Protein AF-A0A2G9PK87-F1 (afdb_monomer)

pLDDT: mean 73.68, std 27.1, range [28.62, 98.69]

Radius of gyration: 32.77 Å; Cα contacts (8 Å, |Δi|>4): 348; chains: 1; bounding box: 75×84×62 Å

Nearest PDB structures (foldseek):
  4tzh-assembly2_B  TM=9.638E-01  e=2.487E-09  Leptospira interrogans
  4u06-assembly1_A  TM=9.882E-01  e=6.152E-09  Leptospira interrogans serovar Copenhageni str. Fiocruz L1-130
  4u09-assembly1_A  TM=9.822E-01  e=3.001E-08  Leptospira interrogans serovar Copenhageni str. Fiocruz L1-130
  4u08-assembly2_B  TM=7.861E-01  e=1.674E-09  Leptospira interrogans serovar Copenhageni str. Fiocruz L1-130
  7sd1-assembly2_B  TM=7.579E-01  e=3.983E-08  Homo sapiens

InterPro domains:
  IPR001611 Leucine-rich repeat [PS51450] (36-57)
  IPR001611 Leucine-rich repeat [PS51450] (59-80)
  IPR003591 Leucine-rich repeat, typical subtype [SM00369] (11-33)
  IPR003591 Leucine-rich repeat, typical subtype [SM00369] (34-55)
  IPR003591 Leucine-rich repeat, typical subtype [SM00369] (57-78)
  IPR003591 Leucine-rich repeat, typical subtype [SM00369] (80-101)
  IPR003591 Leucine-rich repeat, typical subtype [SM00369] (103-126)
  IPR032675 Leucine-rich repeat domain superfamily [G3DSA:3.80.10.10] (3-154)
  IPR050216 Leucine-rich repeat domain-containing protein [PTHR48051] (11-138)
  IPR055414 Disease resistance R13L4/SHOC-2-like, LRR domain [PF23598] (16-112)

Structure (mmCIF, N/CA/C/O backbone):
data_AF-A0A2G9PK87-F1
#
_entry.id   AF-A0A2G9PK87-F1
#
loop_
_atom_site.group_PDB
_atom_site.id
_atom_site.type_symbol
_atom_site.label_atom_id
_atom_site.label_alt_id
_atom_site.label_comp_id
_atom_site.label_asym_id
_atom_site.label_entity_id
_atom_site.label_seq_id
_atom_site.pdbx_PDB_ins_code
_atom_site.Cartn_x
_atom_site.Cartn_y
_atom_site.Cartn_z
_atom_site.occupancy
_atom_site.B_iso_or_equiv
_atom_site.auth_seq_id
_atom_site.auth_comp_id
_atom_site.auth_asym_id
_atom_site.auth_atom_id
_atom_site.pdbx_PDB_model_num
ATOM 1 N N . MET A 1 1 ? -10.650 18.168 -8.381 1.00 35.53 1 MET A N 1
ATOM 2 C CA . MET A 1 1 ? -11.668 18.822 -7.514 1.00 35.53 1 MET A CA 1
ATOM 3 C C . MET A 1 1 ? -11.502 18.273 -6.097 1.00 35.53 1 MET A C 1
ATOM 5 O O . MET A 1 1 ? -11.688 17.079 -5.905 1.00 35.53 1 MET A O 1
ATOM 9 N N . THR A 1 2 ? -11.074 19.080 -5.119 1.00 39.34 2 THR A N 1
ATOM 10 C CA . THR A 1 2 ? -10.836 18.603 -3.741 1.00 39.34 2 THR A CA 1
ATOM 11 C C . THR A 1 2 ? -12.166 18.499 -3.005 1.00 39.34 2 THR A C 1
ATOM 13 O O . THR A 1 2 ? -12.681 19.490 -2.494 1.00 39.34 2 THR A O 1
ATOM 16 N N . ILE A 1 3 ? -12.763 17.310 -2.991 1.00 46.50 3 ILE A N 1
ATOM 17 C CA . ILE A 1 3 ? -13.943 17.054 -2.168 1.00 46.50 3 ILE A CA 1
ATOM 18 C C . ILE A 1 3 ? -13.440 16.907 -0.731 1.00 46.50 3 ILE A C 1
ATOM 20 O O . ILE A 1 3 ? -12.761 15.934 -0.405 1.00 46.50 3 ILE A O 1
ATOM 24 N N . SER A 1 4 ? -13.757 17.867 0.140 1.00 51.16 4 SER A N 1
ATOM 25 C CA . SER A 1 4 ? -13.658 17.669 1.588 1.00 51.16 4 SER A CA 1
ATOM 26 C C . SER A 1 4 ? -14.741 16.664 1.993 1.00 51.16 4 SER A C 1
ATOM 28 O O . SER A 1 4 ? -15.836 17.046 2.400 1.00 51.16 4 SER A O 1
ATOM 30 N N . PHE A 1 5 ? -14.475 15.377 1.760 1.00 52.66 5 PHE A N 1
ATOM 31 C CA . PHE A 1 5 ? -15.459 14.309 1.933 1.00 52.66 5 PHE A CA 1
ATOM 32 C C . PHE A 1 5 ? -15.715 13.989 3.409 1.00 52.66 5 PHE A C 1
ATOM 34 O O . PHE A 1 5 ? -16.775 13.473 3.744 1.00 52.66 5 PHE A O 1
ATOM 41 N N . PHE A 1 6 ? -14.777 14.313 4.304 1.00 55.00 6 PHE A N 1
ATOM 42 C CA . PHE A 1 6 ? -14.942 14.040 5.728 1.00 55.00 6 PHE A CA 1
ATOM 43 C C . PHE A 1 6 ? -15.787 15.137 6.392 1.00 55.00 6 PHE A C 1
ATOM 45 O O . PHE A 1 6 ? -15.333 16.284 6.476 1.00 55.00 6 PHE A O 1
ATOM 52 N N . PRO A 1 7 ? -17.010 14.819 6.868 1.00 52.34 7 PRO A N 1
ATOM 53 C CA . PRO A 1 7 ? -17.799 15.727 7.687 1.00 52.34 7 PRO A CA 1
ATOM 54 C C . PRO A 1 7 ? -16.965 16.116 8.904 1.00 52.34 7 PRO A C 1
ATOM 56 O O . PRO A 1 7 ? -16.313 15.265 9.513 1.00 52.34 7 PRO A O 1
ATOM 59 N N . LYS A 1 8 ? -16.947 17.410 9.235 1.00 55.56 8 LYS A N 1
ATOM 60 C CA . LYS A 1 8 ? -16.049 17.939 10.267 1.00 55.56 8 LYS A CA 1
ATOM 61 C C . LYS A 1 8 ? -16.304 17.338 11.651 1.00 55.56 8 LYS A C 1
ATOM 63 O O . LYS A 1 8 ? -15.332 17.228 12.391 1.00 55.56 8 LYS A O 1
ATOM 68 N N . ASP A 1 9 ? -17.518 16.843 11.911 1.00 56.19 9 ASP A N 1
ATOM 69 C CA . ASP A 1 9 ? -17.943 16.241 13.174 1.00 56.19 9 ASP A CA 1
ATOM 70 C C . ASP A 1 9 ? -18.976 15.123 12.888 1.00 56.19 9 ASP A C 1
ATOM 72 O O . ASP A 1 9 ? -19.998 15.390 12.254 1.00 56.19 9 ASP A O 1
ATOM 76 N N . GLY A 1 10 ? -18.723 13.868 13.299 1.00 56.84 10 GLY A N 1
ATOM 77 C CA . GLY A 1 10 ? -19.764 12.816 13.319 1.00 56.84 10 GLY A CA 1
ATOM 78 C C . GLY A 1 10 ? -19.425 11.414 12.785 1.00 56.84 10 GLY A C 1
ATOM 79 O O . GLY A 1 10 ? -20.275 10.531 12.871 1.00 56.84 10 GLY A O 1
ATOM 80 N N . LEU A 1 11 ? -18.222 11.158 12.259 1.00 64.19 11 LEU A N 1
ATOM 81 C CA . LEU A 1 11 ? -17.838 9.838 11.712 1.00 64.19 11 LEU A CA 1
ATOM 82 C C . LEU A 1 11 ? -16.914 9.025 12.636 1.00 64.19 11 LEU A C 1
ATOM 84 O O . LEU A 1 11 ? -16.055 8.281 12.168 1.00 64.19 11 LEU A O 1
ATOM 88 N N . GLU A 1 12 ? -17.082 9.150 13.952 1.00 68.12 12 GLU A N 1
ATOM 89 C CA . GLU A 1 12 ? -16.193 8.495 14.923 1.00 68.12 12 GLU A CA 1
ATOM 90 C C . GLU A 1 12 ? -16.266 6.962 14.854 1.00 68.12 12 GLU A C 1
ATOM 92 O O . GLU A 1 12 ? -15.262 6.304 15.069 1.00 68.12 12 GLU A O 1
ATOM 97 N N . ASN A 1 13 ? -17.401 6.383 14.450 1.00 81.94 13 ASN A N 1
ATOM 98 C CA . ASN A 1 13 ? -17.611 4.927 14.448 1.00 81.94 13 ASN A CA 1
ATOM 99 C C . ASN A 1 13 ? -17.678 4.306 13.045 1.00 81.94 13 ASN A C 1
ATOM 101 O O . ASN A 1 13 ? -18.285 3.252 12.856 1.00 81.94 13 ASN A O 1
ATOM 105 N N . VAL A 1 14 ? -17.118 4.965 12.030 1.00 88.56 14 VAL A N 1
ATOM 106 C CA . VAL A 1 14 ? -17.152 4.418 10.669 1.00 88.56 14 VAL A CA 1
ATOM 107 C C . VAL A 1 14 ? -16.162 3.269 10.538 1.00 88.56 14 VAL A C 1
ATOM 109 O O . VAL A 1 14 ? -14.958 3.463 10.659 1.00 88.56 14 VAL A O 1
ATOM 112 N N . ILE A 1 15 ? -16.693 2.086 10.230 1.00 94.25 15 ILE A N 1
ATOM 113 C CA . ILE A 1 15 ? -15.926 0.846 10.047 1.00 94.25 15 ILE A CA 1
ATOM 114 C C . ILE A 1 15 ? -15.611 0.595 8.568 1.00 94.25 15 ILE A C 1
ATOM 116 O O . ILE A 1 15 ? -14.568 0.037 8.232 1.00 94.25 15 ILE A O 1
ATOM 120 N N . PHE A 1 16 ? -16.488 1.039 7.667 1.00 94.81 16 PHE A N 1
ATOM 121 C CA . PHE A 1 16 ? -16.356 0.829 6.229 1.00 94.81 16 PHE A CA 1
ATOM 122 C C . PHE A 1 16 ? -16.632 2.114 5.458 1.00 94.81 16 PHE A C 1
ATOM 124 O O . PHE A 1 16 ? -17.650 2.772 5.675 1.00 94.81 16 PHE A O 1
ATOM 131 N N . VAL A 1 17 ? -15.741 2.435 4.522 1.00 94.06 17 VAL A N 1
ATOM 132 C CA . VAL A 1 17 ? -15.890 3.547 3.582 1.00 94.06 17 VAL A CA 1
ATOM 133 C C . VAL A 1 17 ? -15.707 3.029 2.160 1.00 94.06 17 VAL A C 1
ATOM 135 O O . VAL A 1 17 ? -14.689 2.417 1.833 1.00 94.06 17 VAL A O 1
ATOM 138 N N . ASN A 1 18 ? -16.684 3.322 1.301 1.00 95.06 18 ASN A N 1
ATOM 139 C CA . ASN A 1 18 ? -16.629 3.045 -0.129 1.00 95.06 18 ASN A CA 1
ATOM 140 C C . ASN A 1 18 ? -16.730 4.353 -0.918 1.00 95.06 18 ASN A C 1
ATOM 142 O O . ASN A 1 18 ? -17.747 5.041 -0.867 1.00 95.06 18 ASN A O 1
ATOM 146 N N . LEU A 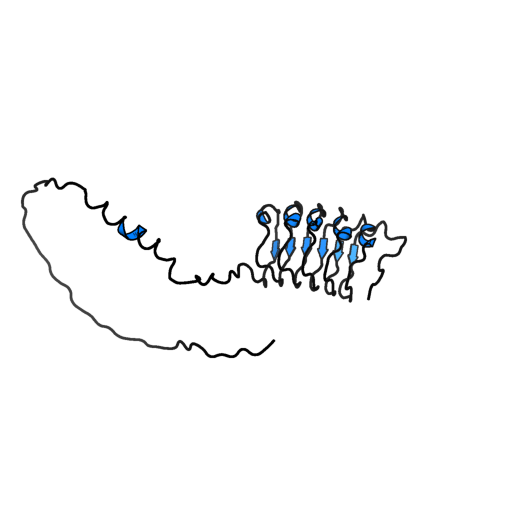1 19 ? -15.668 4.662 -1.652 1.00 94.75 19 LEU A N 1
ATOM 147 C CA . LEU A 1 19 ? -15.507 5.821 -2.526 1.00 94.75 19 LEU A CA 1
ATOM 148 C C . LEU A 1 19 ? -15.177 5.391 -3.960 1.00 94.75 19 LEU A C 1
ATOM 150 O O . LEU A 1 19 ? -14.607 6.170 -4.729 1.00 94.75 19 LEU A O 1
ATOM 154 N N . ASN A 1 20 ? -15.507 4.153 -4.332 1.00 96.31 20 ASN A N 1
ATOM 155 C CA . ASN A 1 20 ? -15.221 3.630 -5.662 1.00 96.31 20 ASN A CA 1
ATOM 156 C C . ASN A 1 20 ? -15.919 4.444 -6.760 1.00 96.31 20 ASN A C 1
ATOM 158 O O . ASN A 1 20 ? -17.013 4.962 -6.544 1.00 96.31 20 ASN A O 1
ATOM 162 N N . ASN A 1 21 ? -15.332 4.467 -7.959 1.00 96.88 21 ASN A N 1
ATOM 163 C CA . ASN A 1 21 ? -15.921 5.070 -9.163 1.00 96.88 21 ASN A CA 1
ATOM 164 C C . ASN A 1 21 ? -16.229 6.567 -9.010 1.00 96.88 21 ASN A C 1
ATOM 166 O O . ASN A 1 21 ? -17.289 7.044 -9.418 1.00 96.88 21 ASN A O 1
ATOM 170 N N . ASN A 1 22 ? -15.298 7.307 -8.416 1.00 94.38 22 ASN A N 1
ATOM 171 C CA . ASN A 1 22 ? -15.372 8.759 -8.308 1.00 94.38 22 ASN A CA 1
ATOM 172 C C . ASN A 1 22 ? -14.246 9.409 -9.130 1.00 94.38 22 ASN A C 1
ATOM 174 O O . ASN A 1 22 ? -13.553 8.769 -9.918 1.00 94.38 22 ASN A O 1
ATOM 178 N N . GLN A 1 23 ? -14.087 10.721 -8.977 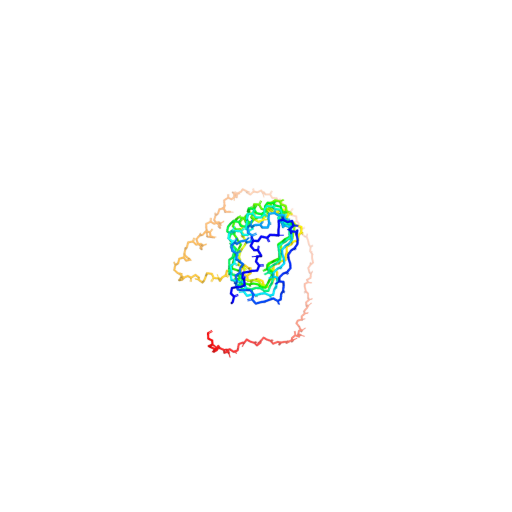1.00 95.25 23 GLN A N 1
ATOM 179 C CA . GLN A 1 23 ? -13.026 11.506 -9.613 1.00 95.25 23 GLN A CA 1
ATOM 180 C C . GLN A 1 23 ? -12.067 12.071 -8.557 1.00 95.25 23 GLN A C 1
ATOM 182 O O . GLN A 1 23 ? -11.618 13.213 -8.658 1.00 95.25 23 GLN A O 1
ATOM 187 N N . LEU A 1 24 ? -11.799 11.301 -7.497 1.00 93.25 24 LEU A N 1
ATOM 188 C CA . LEU A 1 24 ? -10.906 11.730 -6.426 1.00 93.25 24 LEU A CA 1
ATOM 189 C C . LEU A 1 24 ? -9.470 11.761 -6.941 1.00 93.25 24 LEU A C 1
ATOM 191 O O . LEU A 1 24 ? -8.933 10.746 -7.377 1.00 93.25 24 LEU A O 1
ATOM 195 N N . GLU A 1 25 ? -8.855 12.936 -6.874 1.00 94.88 25 GLU A N 1
ATOM 196 C CA . GLU A 1 25 ? -7.439 13.136 -7.204 1.00 94.88 25 GLU A CA 1
ATOM 197 C C . GLU A 1 25 ? -6.540 12.985 -5.971 1.00 94.88 25 GLU A C 1
ATOM 199 O O . GLU A 1 25 ? -5.380 12.606 -6.100 1.00 94.88 25 GLU A O 1
ATOM 204 N N . HIS A 1 26 ? -7.092 13.232 -4.778 1.00 92.50 26 HIS A N 1
ATOM 205 C CA . HIS A 1 26 ? -6.385 13.146 -3.504 1.00 92.50 26 HIS A CA 1
ATOM 206 C C . HIS A 1 26 ? -7.293 12.585 -2.409 1.00 92.50 26 HIS A C 1
ATOM 208 O O . HIS A 1 26 ? -8.505 12.820 -2.407 1.00 92.50 26 HIS A O 1
ATOM 214 N N . ILE A 1 27 ? -6.682 11.898 -1.444 1.00 90.88 27 ILE A N 1
ATOM 215 C CA . ILE A 1 27 ? -7.308 11.575 -0.160 1.00 90.88 27 ILE A CA 1
ATOM 216 C C . ILE A 1 27 ? -6.977 12.732 0.794 1.00 90.88 27 ILE A C 1
ATOM 218 O O . ILE A 1 27 ? -5.799 13.051 0.959 1.00 90.88 27 ILE A O 1
ATOM 222 N N . PRO A 1 28 ? -7.971 13.389 1.410 1.00 89.19 28 PRO A N 1
ATOM 223 C CA . PRO A 1 28 ? -7.705 14.509 2.303 1.00 89.19 28 PRO A CA 1
ATOM 224 C C . PRO A 1 28 ? -7.069 14.013 3.612 1.00 89.19 28 PRO A C 1
ATOM 226 O O . PRO A 1 28 ? -7.328 12.891 4.060 1.00 89.19 28 PRO A O 1
ATOM 229 N N . SER A 1 29 ? -6.228 14.846 4.227 1.00 87.56 29 SER A N 1
ATOM 230 C CA . SER A 1 29 ? -5.449 14.476 5.415 1.00 87.56 29 SER A CA 1
ATOM 231 C C . SER A 1 29 ? -6.342 14.092 6.595 1.00 87.56 29 SER A C 1
ATOM 233 O O . SER A 1 29 ? -5.974 13.222 7.376 1.00 87.56 29 SER A O 1
ATOM 235 N N . GLU A 1 30 ? -7.559 14.632 6.678 1.00 88.75 30 GLU A N 1
ATOM 236 C CA . GLU A 1 30 ? -8.544 14.326 7.717 1.00 88.75 30 GLU A CA 1
ATOM 237 C C . GLU A 1 30 ? -9.004 12.857 7.748 1.00 88.75 30 GLU A C 1
ATOM 239 O O . GLU A 1 30 ? -9.687 12.473 8.698 1.00 88.75 30 GLU A O 1
ATOM 244 N N . ILE A 1 31 ? -8.601 12.013 6.786 1.00 89.44 31 ILE A N 1
ATOM 245 C CA . ILE A 1 31 ? -8.799 10.552 6.831 1.00 89.44 31 ILE A CA 1
ATOM 246 C C . ILE A 1 31 ? -8.312 9.946 8.157 1.00 89.44 31 ILE A C 1
ATOM 248 O O . ILE A 1 31 ? -8.922 9.004 8.661 1.00 89.44 31 ILE A O 1
ATOM 252 N N . HIS A 1 32 ? -7.281 10.537 8.779 1.00 89.19 32 HIS A N 1
ATOM 253 C CA . HIS A 1 32 ? -6.771 10.105 10.081 1.00 89.19 32 HIS A CA 1
ATOM 254 C C . HIS A 1 32 ? -7.816 10.197 11.206 1.00 89.19 32 HIS A C 1
ATOM 256 O O . HIS A 1 32 ? -7.585 9.675 12.289 1.00 89.19 32 HIS A O 1
ATOM 262 N N . LYS A 1 33 ? -8.942 10.900 11.030 1.00 89.06 33 LYS A N 1
ATOM 263 C CA . LYS A 1 33 ? -9.998 10.978 12.052 1.00 89.06 33 LYS A CA 1
ATOM 264 C C . LYS A 1 33 ? -10.822 9.691 12.146 1.00 89.06 33 LYS A C 1
ATOM 266 O O . LYS A 1 33 ? -11.428 9.446 13.183 1.00 89.06 33 LYS A O 1
ATOM 271 N N . LEU A 1 34 ? -10.817 8.852 11.109 1.00 90.50 34 LEU A N 1
ATOM 272 C CA . LEU A 1 34 ? -11.586 7.605 11.063 1.00 90.50 34 LEU A CA 1
ATOM 273 C C . LEU A 1 34 ? -10.866 6.457 11.787 1.00 90.50 34 LEU A C 1
ATOM 275 O O . LEU A 1 34 ? -10.519 5.443 11.190 1.00 90.50 34 LEU A O 1
ATOM 279 N N . GLN A 1 35 ? -10.621 6.612 13.088 1.00 89.88 35 GLN A N 1
ATOM 280 C CA . GLN A 1 35 ? -9.809 5.679 13.884 1.00 89.88 35 GLN A CA 1
ATOM 281 C C . GLN A 1 35 ? -10.378 4.251 13.948 1.00 89.88 35 GLN A C 1
ATOM 283 O O . GLN A 1 35 ? -9.626 3.304 14.167 1.00 89.88 35 GLN A O 1
ATOM 288 N N . HIS A 1 36 ? -11.682 4.078 13.722 1.00 92.81 36 HIS A N 1
ATOM 289 C CA . HIS A 1 36 ? -12.369 2.782 13.722 1.00 92.81 36 HIS A CA 1
ATOM 290 C C . HIS A 1 36 ? -12.486 2.140 12.333 1.00 92.81 36 HIS A C 1
ATOM 292 O O . HIS A 1 36 ? -13.109 1.089 12.201 1.00 92.81 36 HIS A O 1
ATOM 298 N N . LEU A 1 37 ? -11.895 2.748 11.300 1.00 95.06 37 LEU A N 1
ATOM 299 C CA . LEU A 1 37 ? -11.999 2.252 9.935 1.00 95.06 37 LEU A CA 1
ATOM 300 C C . LEU A 1 37 ? -11.259 0.922 9.783 1.00 95.06 37 LEU A C 1
ATOM 302 O O . LEU A 1 37 ? -10.048 0.847 9.979 1.00 95.06 37 LEU A O 1
ATOM 306 N N . GLU A 1 38 ? -11.992 -0.109 9.378 1.00 97.62 38 GLU A N 1
ATOM 307 C CA . GLU A 1 38 ? -11.457 -1.438 9.086 1.00 97.62 38 GLU A CA 1
ATOM 308 C C . GLU A 1 38 ? -11.330 -1.683 7.584 1.00 97.62 38 GLU A C 1
ATOM 310 O O . GLU A 1 38 ? -10.450 -2.424 7.150 1.00 97.62 38 GLU A O 1
ATOM 315 N N . LYS A 1 39 ? -12.185 -1.057 6.774 1.00 98.06 39 LYS A N 1
ATOM 316 C CA . LYS A 1 39 ? -12.254 -1.314 5.336 1.00 98.06 39 LYS A CA 1
ATOM 317 C C . LYS A 1 39 ? -12.368 -0.013 4.553 1.00 98.06 39 LYS A C 1
ATOM 319 O O . LYS A 1 39 ? -13.302 0.764 4.763 1.00 98.06 39 LYS A O 1
ATOM 324 N N . LEU A 1 40 ? -11.445 0.206 3.622 1.00 97.56 40 LEU A N 1
ATOM 325 C CA . LEU A 1 40 ? -11.420 1.385 2.763 1.00 97.56 40 LEU A CA 1
ATOM 326 C C . LEU A 1 40 ? -11.308 0.975 1.298 1.00 97.56 40 LEU A C 1
ATOM 328 O O . LEU A 1 40 ? -10.312 0.390 0.880 1.00 97.56 40 LEU A O 1
ATOM 332 N N . SER A 1 41 ? -12.319 1.327 0.509 1.00 97.94 41 SER A N 1
ATOM 333 C CA . SER A 1 41 ? -12.346 1.065 -0.927 1.00 97.94 41 SER A CA 1
ATOM 334 C C . SER A 1 41 ? -12.414 2.378 -1.704 1.00 97.94 41 SER A C 1
ATOM 336 O O . SER A 1 41 ? -13.370 3.132 -1.552 1.00 97.94 41 SER A O 1
ATOM 338 N N . ILE A 1 42 ? -11.405 2.654 -2.531 1.00 97.00 42 ILE A N 1
ATOM 339 C CA . ILE A 1 42 ? -11.282 3.850 -3.385 1.00 97.00 42 ILE A CA 1
ATOM 340 C C . ILE A 1 42 ? -10.826 3.439 -4.800 1.00 97.00 42 ILE A C 1
ATOM 342 O O . ILE A 1 42 ? -10.039 4.113 -5.467 1.00 97.00 42 ILE A O 1
ATOM 346 N N . ASN A 1 43 ? -11.311 2.294 -5.278 1.00 98.00 43 ASN A N 1
ATOM 347 C CA . ASN A 1 43 ? -11.029 1.804 -6.625 1.00 98.00 43 ASN A CA 1
ATOM 348 C C . ASN A 1 43 ? -11.595 2.756 -7.689 1.00 98.00 43 ASN A C 1
ATOM 350 O O . ASN A 1 43 ? -12.596 3.430 -7.447 1.00 98.00 43 ASN A O 1
ATOM 354 N N . HIS A 1 44 ? -11.021 2.757 -8.891 1.00 97.88 44 HIS A N 1
ATOM 355 C CA . HIS A 1 44 ? -11.518 3.542 -10.030 1.00 97.88 44 HIS A CA 1
ATOM 356 C C . HIS A 1 44 ? -11.631 5.038 -9.702 1.00 97.88 44 HIS A C 1
ATOM 358 O O . HIS A 1 44 ? -12.714 5.622 -9.730 1.00 97.88 44 HIS A O 1
ATOM 364 N N . ASN A 1 45 ? -10.498 5.639 -9.351 1.00 97.19 45 ASN A N 1
ATOM 365 C CA . ASN A 1 45 ? -10.356 7.068 -9.085 1.00 97.19 45 ASN A CA 1
ATOM 366 C C . ASN A 1 45 ? -9.119 7.611 -9.830 1.00 97.19 45 ASN A C 1
ATOM 368 O O . ASN A 1 45 ? -8.597 6.980 -10.751 1.00 97.19 45 ASN A O 1
ATOM 372 N N . LEU A 1 46 ? -8.673 8.822 -9.494 1.00 97.44 46 LEU A N 1
ATOM 373 C CA . LEU A 1 46 ? -7.557 9.513 -10.145 1.00 97.44 46 LEU A CA 1
ATOM 374 C C . LEU A 1 46 ? -6.396 9.775 -9.173 1.00 97.44 46 LEU A C 1
ATOM 376 O O . LEU A 1 46 ? -5.606 10.691 -9.411 1.00 97.44 46 LEU A O 1
ATOM 380 N N . LEU A 1 47 ? -6.297 8.992 -8.092 1.00 96.69 47 LEU A N 1
ATOM 381 C CA . LEU A 1 47 ? -5.301 9.188 -7.039 1.00 96.69 47 LEU A CA 1
ATOM 382 C C . LEU A 1 47 ? -3.886 9.013 -7.590 1.00 96.69 47 LEU A C 1
ATOM 384 O O . LEU A 1 47 ? -3.603 8.012 -8.247 1.00 96.69 47 LEU A O 1
ATOM 388 N N . LYS A 1 48 ? -3.003 9.969 -7.295 1.00 95.94 48 LYS A N 1
ATOM 389 C CA . LYS A 1 48 ? -1.576 9.919 -7.664 1.00 95.94 48 LYS A CA 1
ATOM 390 C C . LYS A 1 48 ? -0.681 9.470 -6.513 1.00 95.94 48 LYS A C 1
ATOM 392 O O . LYS A 1 48 ? 0.385 8.901 -6.736 1.00 95.94 48 LYS A O 1
ATOM 397 N N . ASP A 1 49 ? -1.134 9.707 -5.291 1.00 94.38 49 ASP A N 1
ATOM 398 C CA . ASP A 1 49 ? -0.413 9.447 -4.060 1.00 94.38 49 ASP A CA 1
ATOM 399 C C . ASP A 1 49 ? -1.356 9.016 -2.926 1.00 94.38 49 ASP A C 1
ATOM 401 O O . ASP A 1 49 ? -2.575 9.202 -2.978 1.00 94.38 49 ASP A O 1
ATOM 405 N N . ILE A 1 50 ? -0.769 8.413 -1.889 1.00 94.81 50 ILE A N 1
ATOM 406 C CA . ILE A 1 50 ? -1.451 8.085 -0.635 1.00 94.81 50 ILE A CA 1
ATOM 407 C C . ILE A 1 50 ? -0.865 8.979 0.464 1.00 94.81 50 ILE A C 1
ATOM 409 O O . ILE A 1 50 ? 0.351 8.941 0.680 1.00 94.81 50 ILE A O 1
ATOM 413 N N . PRO A 1 51 ? -1.691 9.737 1.205 1.00 93.75 51 PRO A N 1
ATOM 414 C CA . PRO A 1 51 ? -1.209 10.556 2.306 1.00 93.75 51 PRO A CA 1
ATOM 415 C C . PRO A 1 51 ? -0.694 9.680 3.453 1.00 93.75 51 PRO A C 1
ATOM 417 O O . PRO A 1 51 ? -1.274 8.643 3.792 1.00 93.75 51 PRO A O 1
ATOM 420 N N . LYS A 1 52 ? 0.369 10.132 4.123 1.00 93.56 52 LYS A N 1
ATOM 421 C CA . LYS A 1 52 ? 0.909 9.469 5.327 1.00 93.56 52 LYS A CA 1
ATOM 422 C C . LYS A 1 52 ? -0.134 9.372 6.448 1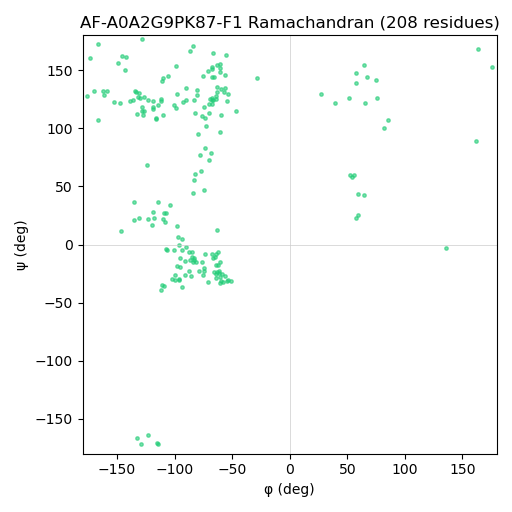.00 93.56 52 LYS A C 1
ATOM 424 O O . LYS A 1 52 ? -0.066 8.471 7.277 1.00 93.56 52 LYS A O 1
ATOM 429 N N . GLU A 1 53 ? -1.115 10.269 6.451 1.00 93.94 53 GLU A N 1
ATOM 430 C CA . GLU A 1 53 ? -2.243 10.312 7.376 1.00 93.94 53 GLU A CA 1
ATOM 431 C C . GLU A 1 53 ? -3.183 9.105 7.227 1.00 93.94 53 GLU A C 1
ATOM 433 O O . GLU A 1 53 ? -3.839 8.722 8.189 1.00 93.94 53 GLU A O 1
ATOM 438 N N . LEU A 1 54 ? -3.219 8.439 6.068 1.00 95.06 54 LEU A N 1
ATOM 439 C CA . LEU A 1 54 ? -3.933 7.165 5.928 1.00 95.06 54 LEU A CA 1
ATOM 440 C C . LEU A 1 54 ? -3.199 6.037 6.666 1.00 95.06 54 LEU A C 1
ATOM 442 O O . LEU A 1 54 ? -3.823 5.138 7.221 1.00 95.06 54 LEU A O 1
ATOM 446 N N . CYS A 1 55 ? -1.869 6.109 6.728 1.00 94.94 55 CYS A N 1
ATOM 447 C CA . CYS A 1 55 ? -1.024 5.062 7.297 1.00 94.94 55 CYS A CA 1
ATOM 448 C C . CYS A 1 55 ? -1.081 4.982 8.833 1.00 94.94 55 CYS A C 1
ATOM 450 O O . CYS A 1 55 ? -0.526 4.053 9.416 1.00 94.94 55 CYS A O 1
ATOM 452 N N . VAL A 1 56 ? -1.738 5.934 9.508 1.00 94.75 56 VAL A N 1
ATOM 453 C CA . VAL A 1 56 ? -1.925 5.886 10.969 1.00 94.75 56 VAL A CA 1
ATOM 454 C C . VAL A 1 56 ? -3.176 5.114 11.396 1.00 94.75 56 VAL A C 1
ATOM 456 O O . VAL A 1 56 ? -3.352 4.878 12.589 1.00 94.75 56 VAL A O 1
ATOM 459 N N . LEU A 1 57 ? -4.023 4.685 10.453 1.00 94.81 57 LEU A N 1
ATOM 460 C CA . LEU A 1 57 ? -5.254 3.941 10.728 1.00 94.81 57 LEU A CA 1
ATOM 461 C C . LEU A 1 57 ? -4.959 2.493 11.143 1.00 94.81 57 LEU A C 1
ATOM 463 O O . LEU A 1 57 ? -5.016 1.564 10.342 1.00 94.81 57 LEU A O 1
ATOM 467 N N . GLN A 1 58 ? -4.646 2.295 12.424 1.00 94.31 58 GLN A N 1
ATOM 468 C CA . GLN A 1 58 ? -4.217 0.998 12.954 1.00 94.31 58 GLN A CA 1
ATOM 469 C C . GLN A 1 58 ? -5.278 -0.098 12.838 1.00 94.31 58 GLN A C 1
ATOM 471 O O . GLN A 1 58 ? -4.907 -1.264 12.826 1.00 94.31 58 GLN A O 1
ATOM 476 N N . ASN A 1 59 ? -6.566 0.236 12.749 1.00 96.25 59 ASN A N 1
ATOM 477 C CA . ASN A 1 59 ? -7.642 -0.752 12.630 1.00 96.25 59 ASN A CA 1
ATOM 478 C C . ASN A 1 59 ? -7.899 -1.215 11.191 1.00 96.25 59 ASN A C 1
ATOM 480 O O . ASN A 1 59 ? -8.660 -2.162 11.002 1.00 96.25 59 ASN A O 1
ATOM 484 N N . LEU A 1 60 ? -7.247 -0.608 10.193 1.00 98.00 60 LEU A N 1
ATOM 485 C CA . LEU A 1 60 ? -7.481 -0.931 8.791 1.00 98.00 60 LEU A CA 1
ATOM 486 C C . LEU A 1 60 ? -7.011 -2.358 8.475 1.00 98.00 60 LEU A C 1
ATOM 488 O O . LEU A 1 60 ? -5.858 -2.720 8.710 1.00 98.00 60 LEU A O 1
ATOM 492 N N . GLN A 1 61 ? -7.926 -3.157 7.937 1.00 98.56 61 GLN A N 1
ATOM 493 C CA . GLN A 1 61 ? -7.748 -4.560 7.570 1.00 98.56 61 GLN A CA 1
ATOM 494 C C . GLN A 1 61 ? -7.770 -4.752 6.054 1.00 98.56 61 GLN A C 1
ATOM 496 O O . GLN A 1 61 ? -7.017 -5.580 5.548 1.00 98.56 61 GLN A O 1
ATOM 501 N N . GLU A 1 62 ? -8.579 -3.977 5.332 1.00 98.69 62 GLU A N 1
ATOM 502 C CA . GLU A 1 62 ? -8.725 -4.086 3.877 1.00 98.69 62 GLU A CA 1
ATOM 503 C C . GLU A 1 62 ? -8.570 -2.707 3.229 1.00 98.69 62 GLU A C 1
ATOM 505 O O . GLU A 1 62 ? -9.257 -1.746 3.598 1.00 98.69 62 GLU A O 1
ATOM 510 N N . LEU A 1 63 ? -7.657 -2.610 2.261 1.00 98.56 63 LEU A N 1
ATOM 511 C CA . LEU A 1 63 ? -7.401 -1.394 1.495 1.00 98.56 63 LEU A CA 1
ATOM 512 C C . LEU A 1 63 ? -7.444 -1.693 -0.004 1.00 98.56 63 LEU A C 1
ATOM 514 O O . LEU A 1 63 ? -6.577 -2.393 -0.531 1.00 98.56 63 LEU A O 1
ATOM 518 N N . HIS A 1 64 ? -8.425 -1.113 -0.697 1.00 98.56 64 HIS A N 1
ATOM 519 C CA . HIS A 1 64 ? -8.582 -1.241 -2.144 1.00 98.56 64 HIS A CA 1
ATOM 520 C C . HIS A 1 64 ? -8.374 0.106 -2.841 1.00 98.56 64 HIS A C 1
ATOM 522 O O . HIS A 1 64 ? -9.090 1.076 -2.592 1.00 98.56 64 HIS A O 1
ATOM 528 N N . LEU A 1 65 ? -7.384 0.155 -3.724 1.00 98.06 65 LEU A N 1
ATOM 529 C CA . LEU A 1 65 ? -6.917 1.328 -4.465 1.00 98.06 65 LEU A CA 1
ATOM 530 C C . LEU A 1 65 ? -6.674 0.996 -5.949 1.00 98.06 65 LEU A C 1
ATOM 532 O O . LEU A 1 65 ? -5.924 1.690 -6.639 1.00 98.06 65 LEU A O 1
ATOM 536 N N . GLY A 1 66 ? -7.286 -0.072 -6.454 1.00 97.94 66 GLY A N 1
ATOM 537 C CA . GLY A 1 66 ? -7.109 -0.526 -7.827 1.00 97.94 66 GLY A CA 1
ATOM 538 C C . GLY A 1 66 ? -7.685 0.444 -8.863 1.00 97.94 66 GLY A C 1
ATOM 539 O O . GLY A 1 66 ? -8.639 1.170 -8.581 1.00 97.94 66 GLY A O 1
ATOM 540 N N . ASN A 1 67 ? -7.136 0.448 -10.078 1.00 98.38 67 ASN A N 1
ATOM 541 C CA . ASN A 1 67 ? -7.495 1.399 -11.142 1.00 98.38 67 ASN A CA 1
ATOM 542 C C . ASN A 1 67 ? -7.383 2.867 -10.677 1.00 98.38 67 ASN A C 1
ATOM 544 O O . ASN A 1 67 ? -8.361 3.617 -10.703 1.00 98.38 67 ASN A O 1
ATOM 548 N N . ASN A 1 68 ? -6.195 3.261 -10.228 1.00 98.44 68 ASN A N 1
ATOM 549 C CA . ASN A 1 68 ? -5.836 4.648 -9.920 1.00 98.44 68 ASN A CA 1
ATOM 550 C C . ASN A 1 68 ? -4.596 5.049 -10.744 1.00 98.44 68 ASN A C 1
ATOM 552 O O . ASN A 1 68 ? -4.267 4.414 -11.746 1.00 98.44 68 ASN A O 1
ATOM 556 N N . LYS A 1 69 ? -3.926 6.143 -10.374 1.00 98.00 69 LYS A N 1
ATOM 557 C CA . LYS A 1 69 ? -2.707 6.644 -11.025 1.00 98.00 69 LYS A CA 1
ATOM 558 C C . LYS A 1 69 ? -1.521 6.676 -10.057 1.00 98.00 69 LYS A C 1
ATOM 560 O O . LYS A 1 69 ? -0.641 7.516 -10.222 1.00 98.00 69 LYS A O 1
ATOM 565 N N . LEU A 1 70 ? -1.505 5.798 -9.050 1.00 97.81 70 LEU A N 1
ATOM 566 C CA . LEU A 1 70 ? -0.474 5.785 -8.013 1.00 97.81 70 LEU A CA 1
ATOM 567 C C . LEU A 1 70 ? 0.892 5.464 -8.621 1.00 97.81 70 LEU A C 1
ATOM 569 O O . LEU A 1 70 ? 1.049 4.432 -9.268 1.00 97.81 70 LEU A O 1
ATOM 573 N N . GLU A 1 71 ? 1.875 6.332 -8.393 1.00 96.00 71 GLU A N 1
ATOM 574 C CA . GLU A 1 71 ? 3.256 6.141 -8.873 1.00 96.00 71 GLU A CA 1
ATOM 575 C C . GLU A 1 71 ? 4.161 5.528 -7.797 1.00 96.00 71 GLU A C 1
ATOM 577 O O . GLU A 1 71 ? 5.100 4.787 -8.094 1.00 96.00 71 GLU A O 1
ATOM 582 N N . THR A 1 72 ? 3.858 5.803 -6.527 1.00 95.31 72 THR A N 1
ATOM 583 C CA . THR A 1 72 ? 4.585 5.275 -5.369 1.00 95.31 72 THR A CA 1
ATOM 584 C C . THR A 1 72 ? 3.630 4.956 -4.221 1.00 95.31 72 THR A C 1
ATOM 586 O O . THR A 1 72 ? 2.502 5.453 -4.169 1.00 95.31 72 THR A O 1
ATOM 589 N N . LEU A 1 73 ? 4.094 4.134 -3.278 1.00 96.25 73 LEU A N 1
ATOM 590 C CA . LEU A 1 73 ? 3.475 3.990 -1.963 1.00 96.25 73 LEU A CA 1
ATOM 591 C C . LEU A 1 73 ? 4.393 4.609 -0.901 1.00 96.25 73 LEU A C 1
ATOM 593 O O . LEU A 1 73 ? 5.613 4.449 -0.993 1.00 96.25 73 LEU A O 1
ATOM 597 N N . PRO A 1 74 ? 3.840 5.261 0.133 1.00 95.50 74 PRO A N 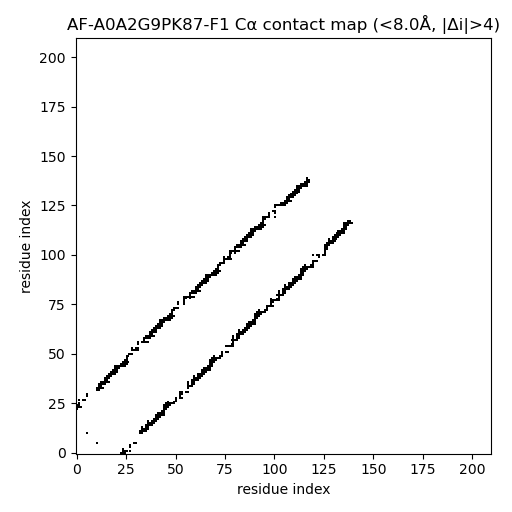1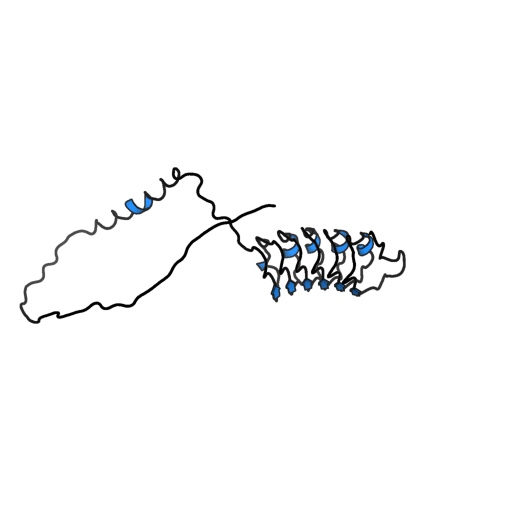
ATOM 598 C CA . PRO A 1 74 ? 4.638 5.785 1.233 1.00 95.50 74 PRO A CA 1
ATOM 599 C C . PRO A 1 74 ? 5.293 4.649 2.034 1.00 95.50 74 PRO A C 1
ATOM 601 O O . PRO A 1 74 ? 4.673 3.618 2.293 1.00 95.50 74 PRO A O 1
ATOM 604 N N . GLU A 1 75 ? 6.516 4.867 2.527 1.00 95.62 75 GLU A N 1
ATOM 605 C CA . GLU A 1 75 ? 7.200 3.940 3.453 1.00 95.62 75 GLU A CA 1
ATOM 606 C C . GLU A 1 75 ? 6.376 3.663 4.723 1.00 95.62 75 GLU A C 1
ATOM 608 O O . GLU A 1 75 ? 6.449 2.592 5.332 1.00 95.62 75 GLU A O 1
ATOM 613 N N . GLN A 1 76 ? 5.535 4.622 5.106 1.00 97.12 76 GLN A N 1
ATOM 614 C CA . GLN A 1 76 ? 4.622 4.531 6.236 1.00 97.12 76 GLN A CA 1
ATOM 615 C C . GLN A 1 76 ? 3.522 3.483 6.038 1.00 97.12 76 GLN A C 1
ATOM 617 O O . GLN A 1 76 ? 2.892 3.129 7.028 1.00 97.12 76 GLN A O 1
ATOM 622 N N . ILE A 1 77 ? 3.319 2.917 4.838 1.00 96.62 77 ILE A N 1
ATOM 623 C CA . ILE A 1 77 ? 2.341 1.834 4.628 1.00 96.62 77 ILE A CA 1
ATOM 624 C C . ILE A 1 77 ? 2.568 0.668 5.603 1.00 96.62 77 ILE A C 1
ATOM 626 O O . ILE A 1 77 ? 1.616 0.043 6.058 1.00 96.62 77 ILE A O 1
ATOM 630 N N . GLY A 1 78 ? 3.821 0.446 6.018 1.00 94.81 78 GLY A N 1
ATOM 631 C CA . GLY A 1 78 ? 4.197 -0.541 7.030 1.00 94.81 78 GLY A CA 1
ATOM 632 C C . GLY A 1 78 ? 3.655 -0.289 8.441 1.00 94.81 78 GLY A C 1
ATOM 633 O O . GLY A 1 78 ? 3.833 -1.139 9.311 1.00 94.81 78 GLY A O 1
ATOM 634 N N . TYR A 1 79 ? 3.032 0.862 8.701 1.00 97.06 79 TYR A N 1
ATOM 635 C CA . TYR A 1 79 ? 2.377 1.183 9.970 1.00 97.06 79 TYR A CA 1
ATOM 636 C C . TYR A 1 79 ? 0.958 0.623 10.067 1.00 97.06 79 TYR A C 1
ATOM 638 O O . TYR A 1 79 ? 0.426 0.562 11.171 1.00 97.06 79 TYR A O 1
ATOM 646 N N . LEU A 1 80 ? 0.359 0.157 8.968 1.00 97.25 80 LEU A N 1
ATOM 647 C CA . LEU A 1 80 ? -0.957 -0.486 8.962 1.00 97.25 80 LEU A CA 1
ATOM 648 C C . LEU A 1 80 ? -0.863 -1.931 9.481 1.00 97.25 80 LEU A C 1
ATOM 650 O O . LEU A 1 80 ? -1.106 -2.894 8.763 1.00 97.25 80 LEU A O 1
ATOM 654 N N . THR A 1 81 ? -0.466 -2.107 10.741 1.00 95.38 81 THR A N 1
ATOM 655 C CA . THR A 1 81 ? -0.078 -3.414 11.304 1.00 95.38 81 THR A CA 1
ATOM 656 C C . THR A 1 81 ? -1.191 -4.471 11.316 1.00 95.38 81 THR A C 1
ATOM 658 O O . THR A 1 81 ? -0.892 -5.664 11.430 1.00 95.38 81 THR A O 1
ATOM 661 N N . ASN A 1 82 ? -2.457 -4.060 11.170 1.00 97.81 82 ASN A N 1
ATOM 662 C CA . ASN A 1 82 ? -3.619 -4.946 11.059 1.00 97.81 82 ASN A CA 1
ATOM 663 C C . ASN A 1 82 ? -4.072 -5.250 9.626 1.00 97.81 82 ASN A C 1
ATOM 665 O O . ASN A 1 82 ? -5.003 -6.041 9.468 1.00 97.81 82 ASN A O 1
ATOM 669 N N . LEU A 1 83 ? -3.399 -4.704 8.609 1.00 98.44 83 LEU A N 1
ATOM 670 C CA . LEU A 1 83 ? -3.771 -4.905 7.213 1.00 98.44 83 LEU A CA 1
ATOM 671 C C . LEU A 1 83 ? -3.626 -6.379 6.817 1.00 98.44 83 LEU A C 1
ATOM 673 O O . LEU A 1 83 ? -2.582 -6.999 7.033 1.00 98.44 83 LEU A O 1
ATOM 677 N N . LYS A 1 84 ? -4.696 -6.927 6.245 1.00 98.62 84 LYS A N 1
ATOM 678 C CA . LYS A 1 84 ? -4.822 -8.308 5.765 1.00 98.62 84 LYS A CA 1
ATOM 679 C C . LYS A 1 84 ? -4.865 -8.367 4.246 1.00 98.62 84 LYS A C 1
ATOM 681 O O . LYS A 1 84 ? -4.289 -9.290 3.673 1.00 98.62 84 LYS A O 1
ATOM 686 N N . GLU A 1 85 ? -5.487 -7.376 3.616 1.00 98.69 85 GLU A N 1
ATOM 687 C CA . GLU A 1 85 ? -5.679 -7.327 2.169 1.00 98.69 85 GLU A CA 1
ATOM 688 C C . GLU A 1 85 ? -5.279 -5.954 1.631 1.00 98.69 85 GLU A C 1
ATOM 690 O O . GLU A 1 85 ? -5.751 -4.916 2.107 1.00 98.69 85 GLU A O 1
ATOM 695 N N . LEU A 1 86 ? -4.394 -5.957 0.635 1.00 98.56 86 LEU A N 1
ATOM 696 C CA . LEU A 1 86 ? -3.971 -4.762 -0.084 1.00 98.56 86 LEU A CA 1
ATOM 697 C C . LEU A 1 86 ? -4.138 -4.982 -1.586 1.00 98.56 86 LEU A C 1
ATOM 699 O O . LEU A 1 86 ? -3.383 -5.739 -2.194 1.00 98.56 86 LEU A O 1
ATOM 703 N N . HIS A 1 87 ? -5.092 -4.268 -2.179 1.00 98.62 87 HIS A N 1
ATOM 704 C CA . HIS A 1 87 ? -5.345 -4.286 -3.617 1.00 98.62 87 HIS A CA 1
ATOM 705 C C . HIS A 1 87 ? -4.948 -2.951 -4.241 1.00 98.62 87 HIS A C 1
ATOM 707 O O . HIS A 1 87 ? -5.595 -1.933 -4.011 1.00 98.62 87 HIS A O 1
ATOM 713 N N . ILE A 1 88 ? -3.896 -2.955 -5.052 1.00 97.94 88 ILE A N 1
ATOM 714 C CA . ILE A 1 88 ? -3.319 -1.781 -5.729 1.00 97.94 88 ILE A CA 1
ATOM 715 C C . ILE A 1 88 ? -3.097 -2.048 -7.228 1.00 97.94 88 ILE A C 1
ATOM 717 O O . ILE A 1 88 ? -2.278 -1.394 -7.877 1.00 97.94 88 ILE A O 1
ATOM 721 N N . TYR A 1 89 ? -3.835 -3.002 -7.794 1.00 98.31 89 TYR A N 1
ATOM 722 C CA . TYR A 1 89 ? -3.754 -3.376 -9.202 1.00 98.31 89 TYR A CA 1
ATOM 723 C C . TYR A 1 89 ? -4.099 -2.224 -10.156 1.00 98.31 89 TYR A C 1
ATOM 725 O O . TYR A 1 89 ? -4.846 -1.311 -9.804 1.00 98.31 89 TYR A O 1
ATOM 733 N N . ARG A 1 90 ? -3.590 -2.269 -11.391 1.00 98.12 90 ARG A N 1
ATOM 734 C CA . ARG A 1 90 ? -3.819 -1.255 -12.434 1.00 98.12 90 ARG A CA 1
ATOM 735 C C . ARG A 1 90 ? -3.506 0.159 -11.938 1.00 98.12 90 ARG A C 1
ATOM 737 O O . ARG A 1 90 ? -4.374 1.030 -11.896 1.00 98.12 90 ARG A O 1
ATOM 744 N N . ASN A 1 91 ? -2.257 0.351 -11.531 1.00 98.50 91 ASN A N 1
ATOM 745 C CA . ASN A 1 91 ? -1.661 1.631 -11.147 1.00 98.50 91 ASN A CA 1
ATOM 746 C C . ASN A 1 91 ? -0.331 1.823 -11.911 1.00 98.50 91 ASN A C 1
ATOM 748 O O . ASN A 1 91 ? -0.011 1.062 -12.822 1.00 98.50 91 ASN A O 1
ATOM 752 N N . ASN A 1 92 ? 0.449 2.850 -11.569 1.00 97.50 92 ASN A N 1
ATOM 753 C CA . ASN A 1 92 ? 1.728 3.172 -12.210 1.00 97.50 92 ASN A CA 1
ATOM 754 C C . ASN A 1 92 ? 2.932 2.887 -11.294 1.00 97.50 92 ASN A C 1
ATOM 756 O O . ASN A 1 92 ? 3.967 3.540 -11.421 1.00 97.50 92 ASN A O 1
ATOM 760 N N . LEU A 1 93 ? 2.811 1.947 -10.350 1.00 96.62 93 LEU A N 1
ATOM 761 C CA . LEU A 1 93 ? 3.857 1.699 -9.356 1.00 96.62 93 LEU A CA 1
ATOM 762 C C . LEU A 1 93 ? 5.109 1.119 -10.014 1.00 96.62 93 LEU A C 1
ATOM 764 O O . LEU A 1 93 ? 5.035 0.086 -10.673 1.00 96.62 93 LEU A O 1
ATOM 768 N N . ILE A 1 94 ? 6.263 1.748 -9.789 1.00 94.31 94 ILE A N 1
ATOM 769 C CA . ILE A 1 94 ? 7.569 1.276 -10.298 1.00 94.31 94 ILE A CA 1
ATOM 770 C C . ILE A 1 94 ? 8.228 0.285 -9.317 1.00 94.31 94 ILE A C 1
ATOM 772 O O . ILE A 1 94 ? 9.056 -0.547 -9.693 1.00 94.31 94 ILE A O 1
ATOM 776 N N . GLY A 1 95 ? 7.834 0.341 -8.045 1.00 93.62 95 GLY A N 1
ATOM 777 C CA . GLY A 1 95 ? 8.321 -0.534 -6.986 1.00 93.62 95 GLY A CA 1
ATOM 778 C C . GLY A 1 95 ? 7.453 -0.447 -5.734 1.00 93.62 95 GLY A C 1
ATOM 779 O O . GLY A 1 95 ? 6.557 0.395 -5.639 1.00 93.62 95 GLY A O 1
ATOM 780 N N . LEU A 1 96 ? 7.729 -1.324 -4.769 1.00 95.56 96 LEU A N 1
ATOM 781 C CA . LEU A 1 96 ? 7.067 -1.341 -3.464 1.00 95.56 96 LEU A CA 1
ATOM 782 C C . LEU A 1 96 ? 8.057 -0.920 -2.364 1.00 95.56 96 LEU A C 1
ATOM 784 O O . LEU A 1 96 ? 9.217 -1.333 -2.420 1.00 95.56 96 LEU A O 1
ATOM 788 N N . PRO A 1 97 ? 7.622 -0.133 -1.364 1.00 95.44 97 PRO A N 1
ATOM 789 C CA . PRO A 1 97 ? 8.482 0.327 -0.278 1.00 95.44 97 PRO A CA 1
ATOM 790 C C . PRO A 1 97 ? 8.918 -0.827 0.630 1.00 95.44 97 PRO A C 1
ATOM 792 O O . PRO A 1 97 ? 8.171 -1.785 0.847 1.00 95.44 97 PRO A O 1
ATOM 795 N N . GLU A 1 98 ? 10.093 -0.697 1.249 1.00 94.06 98 GLU A N 1
ATOM 796 C CA . GLU A 1 98 ? 10.593 -1.678 2.228 1.00 94.06 98 GLU A CA 1
ATOM 797 C C . GLU A 1 98 ? 9.699 -1.744 3.477 1.00 94.06 98 GLU A C 1
ATOM 799 O O . GLU A 1 98 ? 9.621 -2.777 4.148 1.00 94.06 98 GLU A O 1
ATOM 804 N N . GLY A 1 99 ? 8.976 -0.662 3.781 1.00 94.00 99 GLY A N 1
ATOM 805 C CA . GLY A 1 99 ? 7.952 -0.618 4.816 1.00 94.00 99 GLY A CA 1
ATOM 806 C C . GLY A 1 99 ? 6.866 -1.686 4.659 1.00 94.00 99 GLY A C 1
ATOM 807 O O . GLY A 1 99 ? 6.397 -2.203 5.674 1.00 94.00 99 GLY A O 1
ATOM 808 N N . LEU A 1 100 ? 6.523 -2.097 3.430 1.00 95.75 100 LEU A N 1
ATOM 809 C CA . LEU A 1 100 ? 5.531 -3.151 3.175 1.00 95.75 100 LEU A CA 1
ATOM 810 C C . LEU A 1 100 ? 5.916 -4.478 3.856 1.00 95.75 100 LEU A C 1
ATOM 812 O O . LEU A 1 100 ? 5.054 -5.196 4.361 1.00 95.75 100 LEU A O 1
ATOM 816 N N . CYS A 1 101 ? 7.218 -4.753 3.980 1.00 94.31 101 CYS A N 1
ATOM 817 C CA . CYS A 1 101 ? 7.753 -5.955 4.623 1.00 94.31 101 CYS A CA 1
ATOM 818 C C . CYS A 1 101 ? 7.434 -6.042 6.132 1.00 94.31 101 CYS A C 1
ATOM 820 O O . CYS A 1 101 ? 7.646 -7.078 6.761 1.00 94.31 101 CYS A O 1
ATOM 822 N N . ARG A 1 102 ? 6.929 -4.961 6.748 1.00 95.50 102 ARG A N 1
ATOM 823 C CA . ARG A 1 102 ? 6.521 -4.929 8.165 1.00 95.50 102 ARG A CA 1
ATOM 824 C C . ARG A 1 102 ? 5.107 -5.462 8.403 1.00 95.50 102 ARG A C 1
ATOM 826 O O . ARG A 1 102 ? 4.748 -5.706 9.554 1.00 95.50 102 ARG A O 1
ATOM 833 N N . LEU A 1 103 ? 4.311 -5.662 7.354 1.00 96.38 103 LEU A N 1
ATOM 834 C CA . LEU A 1 103 ? 2.906 -6.055 7.459 1.00 96.38 103 LEU A CA 1
ATOM 835 C C . LEU A 1 103 ? 2.747 -7.550 7.776 1.00 96.38 103 LEU A C 1
ATOM 837 O O . LEU A 1 103 ? 2.401 -8.365 6.927 1.00 96.38 103 LEU A O 1
ATOM 841 N N . ARG A 1 104 ? 2.973 -7.931 9.038 1.00 95.56 104 ARG A N 1
ATOM 842 C CA . ARG A 1 104 ? 2.964 -9.338 9.493 1.00 95.56 104 ARG A CA 1
ATOM 843 C C . ARG A 1 104 ? 1.592 -10.027 9.442 1.00 95.56 104 ARG A C 1
ATOM 845 O O . ARG A 1 104 ? 1.520 -11.230 9.678 1.00 95.56 104 ARG A O 1
ATOM 852 N N . LYS A 1 105 ? 0.511 -9.295 9.169 1.00 97.81 105 LYS A N 1
ATOM 853 C CA . LYS A 1 105 ? -0.848 -9.842 9.016 1.00 97.81 105 LYS A CA 1
ATOM 854 C C . LYS A 1 105 ? -1.332 -9.872 7.564 1.00 97.81 105 LYS A C 1
ATOM 856 O O . LYS A 1 105 ? -2.394 -10.444 7.328 1.00 97.81 105 LYS A O 1
ATOM 861 N N . LEU A 1 106 ? -0.555 -9.331 6.622 1.00 98.25 106 LEU A N 1
ATOM 862 C CA . LEU A 1 106 ? -0.936 -9.260 5.216 1.00 98.25 106 LEU A CA 1
ATOM 863 C C . LEU A 1 106 ? -0.978 -10.667 4.616 1.00 98.25 106 LEU A C 1
ATOM 865 O O . LEU A 1 106 ? -0.003 -11.415 4.701 1.00 98.25 106 LEU A O 1
ATOM 869 N N . ARG A 1 107 ? -2.128 -11.023 4.044 1.00 98.31 107 ARG A N 1
ATOM 870 C CA . ARG A 1 107 ? -2.404 -12.321 3.420 1.00 98.31 107 ARG A CA 1
ATOM 871 C C . ARG A 1 107 ? -2.562 -12.195 1.919 1.00 98.31 107 ARG A C 1
ATOM 873 O O . ARG A 1 107 ? -2.060 -13.057 1.209 1.00 98.31 107 ARG A O 1
ATOM 880 N N . ILE A 1 108 ? -3.207 -11.131 1.460 1.00 98.56 108 ILE A N 1
ATOM 881 C CA . ILE A 1 108 ? -3.469 -10.906 0.043 1.00 98.56 108 ILE A CA 1
ATOM 882 C C . ILE A 1 108 ? -2.779 -9.613 -0.369 1.00 98.56 108 ILE A C 1
ATOM 884 O O . ILE A 1 108 ? -3.005 -8.556 0.228 1.00 98.56 108 ILE A O 1
ATOM 888 N N . LEU A 1 109 ? -1.925 -9.718 -1.381 1.00 98.44 109 LEU A N 1
ATOM 889 C CA . LEU A 1 109 ? -1.288 -8.582 -2.026 1.00 98.44 109 LEU A CA 1
ATOM 890 C C . LEU A 1 109 ? -1.541 -8.660 -3.528 1.00 98.44 109 LEU A C 1
ATOM 892 O O . LEU A 1 109 ? -1.056 -9.564 -4.203 1.00 98.44 109 LEU A O 1
ATOM 896 N N . ASP A 1 110 ? -2.274 -7.688 -4.050 1.00 98.50 110 ASP A N 1
ATOM 897 C CA . ASP A 1 110 ? -2.572 -7.591 -5.471 1.00 98.50 110 ASP A CA 1
ATOM 898 C C . ASP A 1 110 ? -1.961 -6.321 -6.060 1.00 98.50 110 ASP A C 1
ATOM 900 O O . ASP A 1 110 ? -2.403 -5.203 -5.788 1.00 98.50 110 ASP A O 1
ATOM 904 N N . VAL A 1 111 ? -0.914 -6.514 -6.858 1.00 97.75 111 VAL A N 1
ATOM 905 C CA . VAL A 1 111 ? -0.156 -5.470 -7.552 1.00 97.75 111 VAL A CA 1
ATOM 906 C C . VAL A 1 111 ? -0.190 -5.649 -9.068 1.00 97.75 111 VAL A C 1
ATOM 908 O O . VAL A 1 111 ? 0.634 -5.062 -9.774 1.00 97.75 111 VAL A O 1
ATOM 911 N N . ALA A 1 112 ? -1.121 -6.450 -9.587 1.00 97.88 112 ALA A N 1
ATOM 912 C CA . ALA A 1 112 ? -1.229 -6.750 -11.008 1.00 97.88 112 ALA A CA 1
ATOM 913 C C . ALA A 1 112 ? -1.366 -5.479 -11.867 1.00 97.88 112 ALA A C 1
ATOM 915 O O . ALA A 1 112 ? -1.963 -4.493 -11.441 1.00 97.88 112 ALA A O 1
ATOM 916 N N . GLY A 1 113 ? -0.815 -5.466 -13.079 1.00 96.69 113 GLY A N 1
ATOM 917 C CA . GLY A 1 113 ? -0.947 -4.330 -14.002 1.00 96.69 113 GLY A CA 1
ATOM 918 C C . GLY A 1 113 ? -0.291 -3.042 -13.497 1.00 96.69 113 GLY A C 1
ATOM 919 O O . GLY A 1 113 ? -0.890 -1.974 -13.583 1.00 96.69 113 GLY A O 1
ATOM 920 N N . ASN A 1 114 ? 0.908 -3.148 -12.927 1.00 97.62 114 ASN A N 1
ATOM 921 C CA . ASN A 1 114 ? 1.747 -2.012 -12.541 1.00 97.62 114 ASN A CA 1
ATOM 922 C C . ASN A 1 114 ? 3.047 -1.995 -13.375 1.00 97.62 114 ASN A C 1
ATOM 924 O O . ASN A 1 114 ? 3.206 -2.735 -14.345 1.00 97.62 114 ASN A O 1
ATOM 928 N N . GLN A 1 115 ? 3.999 -1.132 -13.018 1.00 96.00 115 GLN A N 1
ATOM 929 C CA . GLN A 1 115 ? 5.309 -1.017 -13.668 1.00 96.00 115 GLN A CA 1
ATOM 930 C C . GLN A 1 115 ? 6.440 -1.581 -12.788 1.00 96.00 115 GLN A C 1
ATOM 932 O O . GLN A 1 115 ? 7.594 -1.163 -12.907 1.00 96.00 115 GLN A O 1
ATOM 937 N N . ILE A 1 116 ? 6.122 -2.535 -11.905 1.00 94.38 116 ILE A N 1
ATOM 938 C CA . ILE A 1 116 ? 7.061 -3.068 -10.916 1.00 94.38 116 ILE A CA 1
ATOM 939 C C . ILE A 1 116 ? 8.145 -3.886 -11.616 1.00 94.38 116 ILE A C 1
ATOM 941 O O . ILE A 1 116 ? 7.861 -4.838 -12.344 1.00 94.38 116 ILE A O 1
ATOM 945 N N . GLN A 1 117 ? 9.404 -3.528 -11.367 1.00 92.06 117 GLN A N 1
ATOM 946 C CA . GLN A 1 117 ? 10.568 -4.220 -11.937 1.00 92.06 117 GLN A CA 1
ATOM 947 C C . GLN A 1 117 ? 11.202 -5.212 -10.957 1.00 92.06 117 GLN A C 1
ATOM 949 O O . GLN A 1 117 ? 11.759 -6.237 -11.366 1.00 92.06 117 GLN A O 1
ATOM 954 N N . SER A 1 118 ? 11.112 -4.915 -9.661 1.00 91.56 118 SER A N 1
ATOM 955 C CA . SER A 1 118 ? 11.638 -5.732 -8.573 1.00 91.56 118 SER A CA 1
ATOM 956 C C . SER A 1 118 ? 10.797 -5.579 -7.306 1.00 91.56 118 SER A C 1
ATOM 958 O O . SER A 1 118 ? 10.115 -4.576 -7.094 1.00 91.56 118 SER A O 1
ATOM 960 N N . PHE A 1 119 ? 10.866 -6.596 -6.450 1.00 92.44 119 PHE A N 1
ATOM 961 C CA . PHE A 1 119 ? 10.251 -6.594 -5.128 1.00 92.44 119 PHE A CA 1
ATOM 962 C C . PHE A 1 119 ? 11.276 -6.244 -4.039 1.00 92.44 119 PHE A C 1
ATOM 964 O O . PHE A 1 119 ? 12.469 -6.504 -4.232 1.00 92.44 119 PHE A O 1
ATOM 971 N N . PRO A 1 120 ? 10.834 -5.687 -2.894 1.00 91.62 120 PRO A N 1
ATOM 972 C CA . PRO A 1 120 ? 11.709 -5.445 -1.753 1.00 91.62 120 PRO A CA 1
ATOM 973 C C . PRO A 1 120 ? 12.306 -6.760 -1.240 1.00 91.62 120 PRO A C 1
ATOM 975 O O . PRO A 1 120 ? 11.678 -7.820 -1.320 1.00 91.62 120 PRO A O 1
ATOM 978 N N . TYR A 1 121 ? 13.525 -6.695 -0.697 1.00 87.75 121 TYR A N 1
ATOM 979 C CA . TYR A 1 121 ? 14.335 -7.887 -0.402 1.00 87.75 121 TYR A CA 1
ATOM 980 C C . TYR A 1 121 ? 13.646 -8.831 0.592 1.00 87.75 121 TYR A C 1
ATOM 982 O O . TYR A 1 121 ? 13.783 -10.048 0.497 1.00 87.75 121 TYR A O 1
ATOM 990 N N . ARG A 1 122 ? 12.873 -8.261 1.522 1.00 91.62 122 ARG A N 1
ATOM 991 C CA . ARG A 1 122 ? 12.190 -8.983 2.604 1.00 91.62 122 ARG A CA 1
ATOM 992 C C . ARG A 1 122 ? 10.723 -9.287 2.321 1.00 91.62 122 ARG A C 1
ATOM 994 O O . ARG A 1 122 ? 9.988 -9.619 3.249 1.00 91.62 122 ARG A O 1
ATOM 1001 N N . LEU A 1 123 ? 10.272 -9.199 1.065 1.00 91.62 123 LEU A N 1
ATOM 1002 C CA . LEU A 1 123 ? 8.887 -9.551 0.729 1.00 91.62 123 LEU A CA 1
ATOM 1003 C C . LEU A 1 123 ? 8.573 -11.013 1.087 1.00 91.62 123 LEU A C 1
ATOM 1005 O O . LEU A 1 123 ? 7.462 -11.325 1.501 1.00 91.62 123 LEU A O 1
ATOM 1009 N N . ASN A 1 124 ? 9.573 -11.892 1.007 1.00 88.12 124 ASN A N 1
ATOM 1010 C CA . ASN A 1 124 ? 9.485 -13.291 1.427 1.00 88.12 124 ASN A CA 1
ATOM 1011 C C . ASN A 1 124 ? 9.243 -13.488 2.938 1.00 88.12 124 ASN A C 1
ATOM 1013 O O . ASN A 1 124 ? 8.852 -14.579 3.343 1.00 88.12 124 ASN A O 1
ATOM 1017 N N . GLU A 1 125 ? 9.478 -12.476 3.779 1.00 92.12 125 GLU A N 1
ATOM 1018 C CA . GLU A 1 125 ? 9.160 -12.530 5.211 1.00 92.12 125 GLU A CA 1
ATOM 1019 C C . GLU A 1 125 ? 7.704 -12.142 5.519 1.00 92.12 125 GLU A C 1
ATOM 1021 O O . GLU A 1 125 ? 7.248 -12.271 6.664 1.00 92.12 125 GLU A O 1
ATOM 1026 N N . VAL A 1 126 ? 6.982 -11.607 4.531 1.00 94.50 126 VAL A N 1
ATOM 1027 C CA . VAL A 1 126 ? 5.562 -11.279 4.658 1.00 94.50 126 VAL A CA 1
ATOM 1028 C C . VAL A 1 126 ? 4.768 -12.571 4.473 1.00 94.50 126 VAL A C 1
ATOM 1030 O O . VAL A 1 126 ? 4.981 -13.273 3.485 1.00 94.50 126 VAL A O 1
ATOM 1033 N N . PRO A 1 127 ? 3.849 -12.924 5.389 1.00 95.00 127 PRO A N 1
ATOM 1034 C CA . PRO A 1 127 ? 3.168 -14.214 5.356 1.00 95.00 127 PRO A CA 1
ATOM 1035 C C . PRO A 1 127 ? 1.963 -14.203 4.398 1.00 95.00 127 PRO A C 1
ATOM 1037 O O . PRO A 1 127 ? 0.833 -14.519 4.801 1.00 95.00 127 PRO A O 1
ATOM 1040 N N . LEU A 1 128 ? 2.235 -13.834 3.142 1.00 96.25 128 LEU A N 1
ATOM 1041 C CA . LEU A 1 128 ? 1.282 -13.807 2.038 1.00 96.25 128 LEU A CA 1
ATOM 1042 C C . LEU A 1 128 ? 0.777 -15.222 1.745 1.00 96.25 128 LEU A C 1
ATOM 1044 O O . LEU A 1 128 ? 1.544 -16.182 1.693 1.00 96.25 128 LEU A O 1
ATOM 1048 N N . GLN A 1 129 ? -0.529 -15.328 1.560 1.00 97.31 129 GLN A N 1
ATOM 1049 C CA . GLN A 1 129 ? -1.207 -16.504 1.026 1.00 97.31 129 GLN A CA 1
ATOM 1050 C C . GLN A 1 129 ? -1.390 -16.356 -0.485 1.00 97.31 129 GLN A C 1
ATOM 1052 O O . GLN A 1 129 ? -1.234 -17.328 -1.218 1.00 97.31 129 GLN A O 1
ATOM 1057 N N . GLU A 1 130 ? -1.660 -15.131 -0.939 1.00 97.69 130 GLU A N 1
ATOM 1058 C CA . GLU A 1 130 ? -1.941 -14.812 -2.334 1.00 97.69 130 GLU A CA 1
ATOM 1059 C C . GLU A 1 130 ? -1.146 -13.573 -2.762 1.00 97.69 130 GLU A C 1
ATOM 1061 O O . GLU A 1 130 ? -1.120 -12.553 -2.065 1.00 97.69 130 GLU A O 1
ATOM 1066 N N . LEU A 1 131 ? -0.481 -13.685 -3.915 1.00 96.81 131 LEU A N 1
ATOM 1067 C CA . LEU A 1 131 ? 0.257 -12.604 -4.559 1.00 96.81 131 LEU A CA 1
ATOM 1068 C C . LEU A 1 131 ? -0.115 -12.552 -6.041 1.00 96.81 131 LEU A C 1
ATOM 1070 O O . LEU A 1 131 ? 0.268 -13.438 -6.806 1.00 96.81 131 LEU A O 1
ATOM 1074 N N . TYR A 1 132 ? -0.803 -11.486 -6.435 1.00 96.88 132 TYR A N 1
ATOM 1075 C CA . TYR A 1 132 ? -1.118 -11.180 -7.829 1.00 96.88 132 TYR A CA 1
ATOM 1076 C C . TYR A 1 132 ? -0.142 -10.115 -8.320 1.00 96.88 132 TYR A C 1
ATOM 1078 O O . TYR A 1 132 ? -0.012 -9.047 -7.722 1.00 96.88 132 TYR A O 1
ATOM 1086 N N . CYS A 1 133 ? 0.626 -10.431 -9.357 1.00 95.19 133 CYS A N 1
ATOM 1087 C CA . CYS A 1 133 ? 1.705 -9.571 -9.858 1.00 95.19 133 CYS A CA 1
ATOM 1088 C C . CYS A 1 133 ? 1.899 -9.656 -11.374 1.00 95.19 133 CYS A C 1
ATOM 1090 O O . CYS A 1 133 ? 2.884 -9.151 -11.916 1.00 95.19 133 CYS A O 1
ATOM 1092 N N . GLU A 1 134 ? 0.950 -10.274 -12.065 1.00 94.44 134 GLU A N 1
ATOM 1093 C CA . GLU A 1 134 ? 0.859 -10.308 -13.511 1.00 94.44 134 GLU A CA 1
ATOM 1094 C C . GLU A 1 134 ? 0.847 -8.898 -14.115 1.00 94.44 134 GLU A C 1
ATOM 1096 O O . GLU A 1 134 ? 0.638 -7.896 -13.429 1.00 94.44 134 GLU A O 1
ATOM 1101 N N . GLU A 1 135 ? 1.119 -8.808 -15.417 1.00 93.81 135 GLU A N 1
ATOM 1102 C CA . GLU A 1 135 ? 1.139 -7.534 -16.152 1.00 93.81 135 GLU A CA 1
ATOM 1103 C C . GLU A 1 135 ? 2.125 -6.487 -15.582 1.00 93.81 135 GLU A C 1
ATOM 1105 O O . GLU A 1 135 ? 1.990 -5.298 -15.847 1.00 93.81 135 GLU A O 1
ATOM 1110 N N . ASN A 1 136 ? 3.153 -6.927 -14.845 1.00 92.81 136 ASN A N 1
ATOM 1111 C CA . ASN A 1 136 ? 4.287 -6.103 -14.429 1.00 92.81 136 ASN A CA 1
ATOM 1112 C C . ASN A 1 136 ? 5.548 -6.441 -15.245 1.00 92.81 136 ASN A C 1
ATOM 1114 O O . ASN A 1 136 ? 5.790 -7.615 -15.546 1.00 92.81 136 ASN A O 1
ATOM 1118 N N . PRO A 1 137 ? 6.413 -5.461 -15.567 1.00 91.12 137 PRO A N 1
ATOM 1119 C CA . PRO A 1 137 ? 7.708 -5.676 -16.212 1.00 91.12 137 PRO A CA 1
ATOM 1120 C C . PRO A 1 137 ? 8.762 -6.260 -15.246 1.00 91.12 137 PRO A C 1
ATOM 1122 O O . PRO A 1 137 ? 9.902 -5.790 -15.202 1.00 91.12 137 PRO A O 1
ATOM 1125 N N . LEU A 1 138 ? 8.397 -7.298 -14.487 1.00 81.88 138 LEU A N 1
ATOM 1126 C CA . LEU A 1 138 ? 9.281 -7.965 -13.534 1.00 81.88 138 LEU A CA 1
ATOM 1127 C C . LEU A 1 138 ? 10.530 -8.477 -14.257 1.00 81.88 138 LEU A C 1
ATOM 1129 O O . LEU A 1 138 ? 10.436 -9.134 -15.294 1.00 81.88 138 LEU A O 1
ATOM 1133 N N . LEU A 1 139 ? 11.709 -8.190 -13.698 1.00 63.91 139 LEU A N 1
ATOM 1134 C CA . LEU A 1 139 ? 12.991 -8.698 -14.198 1.00 63.91 139 LEU A CA 1
ATOM 1135 C C . LEU A 1 139 ? 13.330 -8.304 -15.650 1.00 63.91 139 LEU A C 1
ATOM 1137 O O . LEU A 1 139 ? 14.160 -8.968 -16.277 1.00 63.91 139 LEU A O 1
ATOM 1141 N N . LYS A 1 140 ? 12.795 -7.187 -16.171 1.00 61.38 140 LYS A N 1
ATOM 1142 C CA . LYS A 1 140 ? 13.374 -6.520 -17.351 1.00 61.38 140 LYS A CA 1
ATOM 1143 C C . LYS A 1 140 ? 14.714 -5.881 -16.976 1.00 61.38 140 LYS A C 1
ATOM 1145 O O . LYS A 1 140 ? 14.840 -4.670 -16.850 1.00 61.38 140 LYS A O 1
ATOM 1150 N N . ARG A 1 141 ? 15.739 -6.708 -16.778 1.00 52.69 141 ARG A N 1
ATOM 1151 C CA . ARG A 1 141 ? 17.116 -6.246 -16.927 1.00 52.69 141 ARG A CA 1
ATOM 1152 C C . ARG A 1 141 ? 17.301 -6.017 -18.418 1.00 52.69 141 ARG A C 1
ATOM 1154 O O . ARG A 1 141 ? 17.246 -6.985 -19.175 1.00 52.69 141 ARG A O 1
ATOM 1161 N N . GLU A 1 142 ? 17.492 -4.772 -18.850 1.00 51.47 142 GLU A N 1
ATOM 1162 C CA . GLU A 1 142 ? 18.134 -4.591 -20.148 1.00 51.47 142 GLU A CA 1
ATOM 1163 C C . GLU A 1 142 ? 19.443 -5.389 -20.097 1.00 51.47 142 GLU A C 1
ATOM 1165 O O . GLU A 1 142 ? 20.162 -5.307 -19.089 1.00 51.47 142 GLU A O 1
ATOM 1170 N N . PRO A 1 143 ? 19.727 -6.253 -21.089 1.00 51.34 143 PRO A N 1
ATOM 1171 C CA . PRO A 1 143 ? 21.022 -6.898 -21.139 1.00 51.34 143 PRO A CA 1
ATOM 1172 C C . PRO A 1 143 ? 22.053 -5.776 -21.104 1.00 51.34 143 PRO A C 1
ATOM 1174 O O . PRO A 1 143 ? 22.001 -4.870 -21.932 1.00 51.34 143 PRO A O 1
ATOM 1177 N N . VAL A 1 144 ? 22.959 -5.813 -20.126 1.00 55.88 144 VAL A N 1
ATOM 1178 C CA . VAL A 1 144 ? 24.123 -4.934 -20.137 1.00 55.88 144 VAL A CA 1
ATOM 1179 C C . VAL A 1 144 ? 24.876 -5.305 -21.407 1.00 55.88 144 VAL A C 1
ATOM 1181 O O . VAL A 1 144 ? 25.568 -6.322 -21.448 1.00 55.88 144 VAL A O 1
ATOM 1184 N N . THR A 1 145 ? 24.671 -4.549 -22.485 1.00 54.62 145 THR A N 1
ATOM 1185 C CA . THR A 1 145 ? 25.525 -4.627 -23.661 1.00 54.62 145 THR A CA 1
ATOM 1186 C C . THR A 1 145 ? 26.901 -4.269 -23.148 1.00 54.62 145 THR A C 1
ATOM 1188 O O . THR A 1 145 ? 27.100 -3.144 -22.686 1.00 54.62 145 THR A O 1
ATOM 1191 N N . ALA A 1 146 ? 27.801 -5.253 -23.126 1.00 45.00 146 ALA A N 1
ATOM 1192 C CA . ALA A 1 146 ? 29.183 -5.045 -22.745 1.00 45.00 146 ALA A CA 1
ATOM 1193 C C . ALA A 1 146 ? 29.684 -3.805 -23.489 1.00 45.00 146 ALA A C 1
ATOM 1195 O O . ALA A 1 146 ? 29.694 -3.767 -24.721 1.00 45.00 146 ALA A O 1
ATOM 119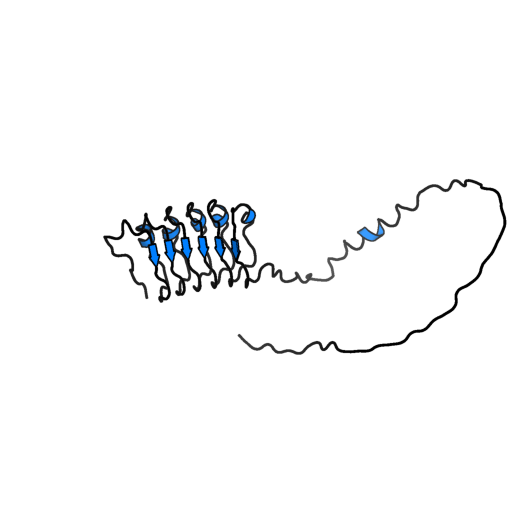6 N N . ILE A 1 147 ? 30.002 -2.755 -22.737 1.00 56.41 147 ILE A N 1
ATOM 1197 C CA . ILE A 1 147 ? 30.647 -1.589 -23.310 1.00 56.41 147 ILE A CA 1
ATOM 1198 C C . ILE A 1 147 ? 32.072 -2.055 -23.593 1.00 56.41 147 ILE A C 1
ATOM 1200 O O . ILE A 1 147 ? 32.879 -2.168 -22.682 1.00 56.41 147 ILE A O 1
ATOM 1204 N N . GLN A 1 148 ? 32.310 -2.339 -24.874 1.00 48.09 148 GLN A N 1
ATOM 1205 C CA . GLN A 1 148 ? 33.597 -2.588 -25.522 1.00 48.09 148 GLN A CA 1
ATOM 1206 C C . GLN A 1 148 ? 34.231 -3.967 -25.267 1.00 48.09 148 GLN A C 1
ATOM 1208 O O . GLN A 1 148 ? 34.493 -4.394 -24.146 1.00 48.09 148 GLN A O 1
ATOM 1213 N N . ASP A 1 149 ? 34.548 -4.633 -26.379 1.00 50.41 149 ASP A N 1
ATOM 1214 C CA . ASP A 1 149 ? 35.214 -5.936 -26.494 1.00 50.41 149 ASP A CA 1
ATOM 1215 C C . ASP A 1 149 ? 36.657 -5.980 -25.937 1.00 50.41 149 ASP A C 1
ATOM 1217 O O . ASP A 1 149 ? 37.375 -6.954 -26.163 1.00 50.41 149 ASP A O 1
ATOM 1221 N N . GLU A 1 150 ? 37.109 -4.968 -25.189 1.00 52.22 150 GLU A N 1
ATOM 1222 C CA . GLU A 1 150 ? 38.500 -4.878 -24.725 1.00 52.22 150 GLU A CA 1
ATOM 1223 C C . GLU A 1 150 ? 38.733 -5.427 -23.303 1.00 52.22 150 GLU A C 1
ATOM 1225 O O . GLU A 1 150 ? 39.852 -5.836 -22.993 1.00 52.22 150 GLU A O 1
ATOM 1230 N N . GLU A 1 151 ? 37.703 -5.572 -22.457 1.00 45.66 151 GLU A N 1
ATOM 1231 C CA . GLU A 1 151 ? 37.872 -6.152 -21.105 1.00 45.66 151 GLU A CA 1
ATOM 1232 C C . GLU A 1 151 ? 37.624 -7.674 -21.017 1.00 45.66 151 GLU A C 1
ATOM 1234 O O . GLU A 1 151 ? 37.933 -8.304 -20.001 1.00 45.66 151 GLU A O 1
ATOM 1239 N N . ILE A 1 152 ? 37.185 -8.334 -22.099 1.00 48.88 152 ILE A N 1
ATOM 1240 C CA . ILE A 1 152 ? 37.049 -9.807 -22.160 1.00 48.88 152 ILE A CA 1
ATOM 1241 C C . ILE A 1 152 ? 38.396 -10.474 -22.519 1.00 48.88 152 ILE A C 1
ATOM 1243 O O . ILE A 1 152 ? 38.467 -11.395 -23.333 1.00 48.88 152 ILE A O 1
ATOM 1247 N N . LEU A 1 153 ? 39.499 -10.037 -21.907 1.00 50.84 153 LEU A N 1
ATOM 1248 C CA . LEU A 1 153 ? 40.815 -10.685 -22.045 1.00 50.84 153 LEU A CA 1
ATOM 1249 C C . LEU A 1 153 ? 41.274 -11.452 -20.799 1.00 50.84 153 LEU A C 1
ATOM 1251 O O . LEU A 1 153 ? 42.262 -12.178 -20.859 1.00 50.84 153 LEU A O 1
ATOM 1255 N N . SER A 1 154 ? 40.522 -11.424 -19.699 1.00 53.38 154 SER A N 1
ATOM 1256 C CA . SER A 1 154 ? 40.895 -12.152 -18.474 1.00 53.38 154 SER A CA 1
ATOM 1257 C C . SER A 1 154 ? 40.201 -13.514 -18.298 1.00 53.38 154 SER A C 1
ATOM 1259 O O . SER A 1 154 ? 40.721 -14.377 -17.592 1.00 53.38 154 SER A O 1
ATOM 1261 N N . LEU A 1 155 ? 39.088 -13.792 -18.991 1.00 48.31 155 LEU A N 1
ATOM 1262 C CA . LEU A 1 155 ? 38.322 -15.041 -18.796 1.00 48.31 155 LEU A CA 1
ATOM 1263 C C . LEU A 1 155 ? 38.652 -16.176 -19.782 1.00 48.31 155 LEU A C 1
ATOM 1265 O O . LEU A 1 155 ? 38.296 -17.328 -19.532 1.00 48.31 155 LEU A O 1
ATOM 1269 N N . LYS A 1 156 ? 39.402 -15.909 -20.859 1.00 47.75 156 LYS A N 1
ATOM 1270 C CA . LYS A 1 156 ? 39.924 -16.971 -21.746 1.00 47.75 156 LYS A CA 1
ATOM 1271 C C . LYS A 1 156 ? 41.232 -17.603 -21.241 1.00 47.75 156 LYS A C 1
ATOM 1273 O O . LYS A 1 156 ? 41.560 -18.709 -21.663 1.00 47.75 156 LYS A O 1
ATOM 1278 N N . GLY A 1 157 ? 41.926 -16.982 -20.281 1.00 46.16 157 GLY A N 1
ATOM 1279 C CA . GLY A 1 157 ? 43.145 -17.535 -19.667 1.00 46.16 157 GLY A CA 1
ATOM 1280 C C . GLY A 1 157 ? 42.895 -18.679 -18.672 1.00 46.16 157 GLY A C 1
ATOM 1281 O O . GLY A 1 157 ? 43.727 -19.573 -18.527 1.00 46.16 157 GLY A O 1
ATOM 1282 N N . ALA A 1 158 ? 41.719 -18.727 -18.038 1.00 42.34 158 ALA A N 1
ATOM 1283 C CA . ALA A 1 158 ? 41.411 -19.731 -17.014 1.00 42.34 158 ALA A CA 1
ATOM 1284 C C . ALA A 1 158 ? 41.096 -21.132 -17.578 1.00 42.34 158 ALA A C 1
ATOM 1286 O O . ALA A 1 158 ? 41.135 -22.118 -16.843 1.00 42.34 158 ALA A O 1
ATOM 1287 N N . ARG A 1 159 ? 40.832 -21.257 -18.888 1.00 45.03 159 ARG A N 1
ATOM 1288 C CA . ARG A 1 159 ? 40.583 -22.559 -19.536 1.00 45.03 159 ARG A CA 1
ATOM 1289 C C . ARG A 1 159 ? 41.856 -23.214 -20.090 1.00 45.03 159 ARG A C 1
ATOM 1291 O O . ARG A 1 159 ? 41.848 -24.415 -20.339 1.00 45.03 159 ARG A O 1
ATOM 1298 N N . ALA A 1 160 ? 42.954 -22.463 -20.210 1.00 45.38 160 ALA A N 1
ATOM 1299 C CA . ALA A 1 160 ? 44.251 -22.989 -20.644 1.00 45.38 160 ALA A CA 1
ATOM 1300 C C . ALA A 1 160 ? 45.081 -23.582 -19.485 1.00 45.38 160 ALA A C 1
ATOM 1302 O O . ALA A 1 160 ? 45.833 -24.526 -19.697 1.00 45.38 160 ALA A O 1
ATOM 1303 N N . ALA A 1 161 ? 44.895 -23.116 -18.243 1.00 45.47 161 ALA A N 1
ATOM 1304 C CA . ALA A 1 161 ? 45.647 -23.623 -17.085 1.00 45.47 161 ALA A CA 1
ATOM 1305 C C . ALA A 1 161 ? 45.098 -24.941 -16.490 1.00 45.47 161 ALA A C 1
ATOM 1307 O O . ALA A 1 161 ? 45.793 -25.618 -15.733 1.00 45.47 161 ALA A O 1
ATOM 1308 N N . ALA A 1 162 ? 43.870 -25.341 -16.839 1.00 45.44 162 ALA A N 1
ATOM 1309 C CA . ALA A 1 162 ? 43.272 -26.599 -16.377 1.00 45.44 162 ALA A CA 1
ATOM 1310 C C . ALA A 1 162 ? 43.632 -27.817 -17.257 1.00 45.44 162 ALA A C 1
ATOM 1312 O O . ALA A 1 162 ? 43.423 -28.955 -16.839 1.00 45.44 162 ALA A O 1
ATOM 1313 N N . GLY A 1 163 ? 44.193 -27.600 -18.455 1.00 45.44 163 GLY A N 1
ATOM 1314 C CA . GLY A 1 163 ? 44.550 -28.671 -19.395 1.00 45.44 163 GLY A CA 1
ATOM 1315 C C . GLY A 1 163 ? 45.859 -29.404 -19.075 1.00 45.44 163 GLY A C 1
ATOM 1316 O O . GLY A 1 163 ? 46.018 -30.557 -19.470 1.00 45.44 163 GLY A O 1
ATOM 1317 N N . ASP A 1 164 ? 46.772 -28.782 -18.323 1.00 43.53 164 ASP A N 1
ATOM 1318 C CA . ASP A 1 164 ? 48.143 -29.296 -18.154 1.00 43.53 164 ASP A CA 1
ATOM 1319 C C . ASP A 1 164 ? 48.404 -30.045 -16.838 1.00 43.53 164 ASP A C 1
ATOM 1321 O O . ASP A 1 164 ? 49.461 -30.654 -16.656 1.00 43.53 164 ASP A O 1
ATOM 1325 N N . ARG A 1 165 ? 47.431 -30.099 -15.916 1.00 39.44 165 ARG A N 1
ATOM 1326 C CA . ARG A 1 165 ? 47.607 -30.803 -14.630 1.00 39.44 165 ARG A CA 1
ATOM 1327 C C . ARG A 1 165 ? 47.202 -32.285 -14.650 1.00 39.44 165 ARG A C 1
ATOM 1329 O O . ARG A 1 165 ? 47.427 -32.979 -13.664 1.00 39.44 165 ARG A O 1
ATOM 1336 N N . ALA A 1 166 ? 46.692 -32.801 -15.773 1.00 38.19 166 ALA A N 1
ATOM 1337 C CA . ALA A 1 166 ? 46.307 -34.212 -15.936 1.00 38.19 166 ALA A CA 1
ATOM 1338 C C . ALA A 1 166 ? 47.378 -35.102 -16.615 1.00 38.19 166 ALA A C 1
ATOM 1340 O O . ALA A 1 166 ? 47.118 -36.270 -16.895 1.00 38.19 166 ALA A O 1
ATOM 1341 N N . ARG A 1 167 ? 48.596 -34.593 -16.877 1.00 39.41 167 ARG A N 1
ATOM 1342 C CA . ARG A 1 167 ? 49.687 -35.340 -17.554 1.00 39.41 167 ARG A CA 1
ATOM 1343 C C . ARG A 1 167 ? 50.869 -35.756 -16.667 1.00 39.41 167 ARG A C 1
ATOM 1345 O O . ARG A 1 167 ? 51.929 -36.109 -17.179 1.00 39.41 167 ARG A O 1
ATOM 1352 N N . ARG A 1 168 ? 50.703 -35.795 -15.343 1.00 37.84 168 ARG A N 1
ATOM 1353 C CA . ARG A 1 168 ? 51.660 -36.458 -14.434 1.00 37.84 168 ARG A CA 1
ATOM 1354 C C . ARG A 1 168 ? 50.964 -37.512 -13.578 1.00 37.84 168 ARG A C 1
ATOM 1356 O O . ARG A 1 168 ? 50.867 -37.378 -12.367 1.00 37.84 168 ARG A O 1
ATOM 1363 N N . VAL A 1 169 ? 50.521 -38.586 -14.225 1.00 36.88 169 VAL A N 1
ATOM 1364 C CA . VAL A 1 169 ? 50.472 -39.902 -13.580 1.00 36.88 169 VAL A CA 1
ATOM 1365 C C . VAL A 1 169 ? 51.514 -40.762 -14.283 1.00 36.88 169 VAL A C 1
ATOM 1367 O O . VAL A 1 169 ? 51.587 -40.838 -15.509 1.00 36.88 169 VAL A O 1
ATOM 1370 N N . THR A 1 170 ? 52.414 -41.278 -13.468 1.00 34.41 170 THR A N 1
ATOM 1371 C CA . THR A 1 170 ? 53.656 -41.967 -13.786 1.00 34.41 170 THR A CA 1
ATOM 1372 C C . THR A 1 170 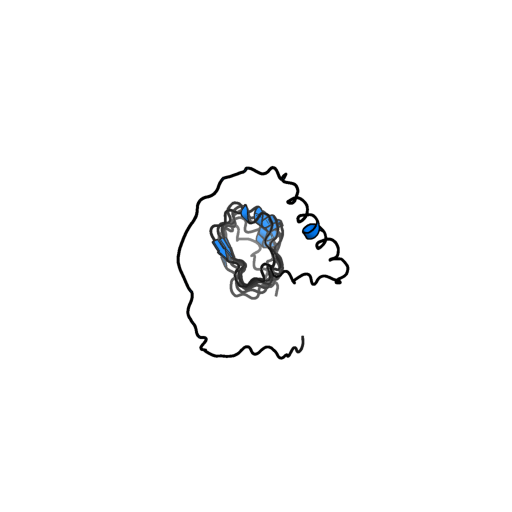? 53.433 -43.230 -14.622 1.00 34.41 170 THR A C 1
ATOM 1374 O O . THR A 1 170 ? 52.584 -44.065 -14.324 1.00 34.41 170 THR A O 1
ATOM 1377 N N . LYS A 1 171 ? 54.243 -43.393 -15.677 1.00 32.69 171 LYS A N 1
ATOM 1378 C CA . LYS A 1 171 ? 54.404 -44.661 -16.397 1.00 32.69 171 LYS A CA 1
ATOM 1379 C C . LYS A 1 171 ? 55.237 -45.619 -15.535 1.00 32.69 171 LYS A C 1
ATOM 1381 O O . LYS A 1 171 ? 56.449 -45.448 -15.448 1.00 32.69 171 LYS A O 1
ATOM 1386 N N . HIS A 1 172 ? 54.618 -46.659 -14.986 1.00 32.38 172 HIS A N 1
ATOM 1387 C CA . HIS A 1 172 ? 55.303 -47.918 -14.680 1.00 32.38 172 HIS A CA 1
ATOM 1388 C C . HIS A 1 172 ? 54.573 -49.064 -15.402 1.00 32.38 172 HIS A C 1
ATOM 1390 O O . HIS A 1 172 ? 53.357 -49.182 -15.255 1.00 32.38 172 HIS A O 1
ATOM 1396 N N . PRO A 1 173 ? 55.261 -49.870 -16.236 1.00 33.31 173 PRO A N 1
ATOM 1397 C CA . PRO A 1 173 ? 54.614 -50.900 -17.039 1.00 33.31 173 PRO A CA 1
ATOM 1398 C C . PRO A 1 173 ? 54.393 -52.178 -16.221 1.00 33.31 173 PRO A C 1
ATOM 1400 O O . PRO A 1 173 ? 55.343 -52.775 -15.719 1.00 33.31 173 PRO A O 1
ATOM 1403 N N . VAL A 1 174 ? 53.142 -52.636 -16.149 1.00 31.19 174 VAL A N 1
ATOM 1404 C CA . VAL A 1 174 ? 52.804 -54.004 -15.737 1.00 31.19 174 VAL A CA 1
ATOM 1405 C C . VAL A 1 174 ? 52.708 -54.864 -16.998 1.00 31.19 174 VAL A C 1
ATOM 1407 O O . VAL A 1 174 ? 51.967 -54.557 -17.929 1.00 31.19 174 VAL A O 1
ATOM 1410 N N . ARG A 1 175 ? 53.518 -55.921 -17.040 1.00 29.58 175 ARG A N 1
ATOM 1411 C CA . ARG A 1 175 ? 53.612 -56.913 -18.118 1.00 29.58 175 ARG A CA 1
ATOM 1412 C C . ARG A 1 175 ? 52.481 -57.935 -17.959 1.00 29.58 175 ARG A C 1
ATOM 1414 O O . ARG A 1 175 ? 52.320 -58.472 -16.869 1.00 29.58 175 ARG A O 1
ATOM 1421 N N . VAL A 1 176 ? 51.760 -58.258 -19.035 1.00 33.44 176 VAL A N 1
ATOM 1422 C CA . VAL A 1 176 ? 50.819 -59.397 -19.070 1.00 33.44 176 VAL A CA 1
ATOM 1423 C C . VAL A 1 176 ? 51.100 -60.226 -20.336 1.00 33.44 176 VAL A C 1
ATOM 1425 O O . VAL A 1 176 ? 51.273 -59.626 -21.399 1.00 33.44 176 VAL A O 1
ATOM 1428 N N . PRO A 1 177 ? 51.254 -61.563 -20.246 1.00 31.42 177 PRO A N 1
ATOM 1429 C CA . PRO A 1 177 ? 51.699 -62.400 -21.358 1.00 31.42 177 PRO A CA 1
ATOM 1430 C C . PRO A 1 177 ? 50.540 -62.854 -22.261 1.00 31.42 177 PRO A C 1
ATOM 1432 O O . PRO A 1 177 ? 49.369 -62.693 -21.933 1.00 31.42 177 PRO A O 1
ATOM 1435 N N . GLY A 1 178 ? 50.911 -63.375 -23.433 1.00 32.12 178 GLY A N 1
ATOM 1436 C CA . GLY A 1 178 ? 50.058 -63.537 -24.609 1.00 32.12 178 GLY A CA 1
ATOM 1437 C C . GLY A 1 178 ? 48.897 -64.533 -24.513 1.00 32.12 178 GLY A C 1
ATOM 1438 O O . GLY A 1 178 ? 48.858 -65.420 -23.668 1.00 32.12 178 GLY A O 1
ATOM 1439 N N . GLY A 1 179 ? 47.989 -64.404 -25.479 1.00 31.09 179 GLY A N 1
ATOM 1440 C CA . GLY A 1 179 ? 46.872 -65.310 -25.735 1.00 31.09 179 GLY A CA 1
ATOM 1441 C C . GLY A 1 179 ? 46.126 -64.849 -26.987 1.00 31.09 179 GLY A C 1
ATOM 1442 O O . GLY A 1 179 ? 45.845 -63.665 -27.123 1.00 31.09 179 GLY A O 1
ATOM 1443 N N . ARG A 1 180 ? 45.921 -65.763 -27.937 1.00 29.67 180 ARG A N 1
ATOM 1444 C CA . ARG A 1 180 ? 45.485 -65.525 -29.324 1.00 29.67 180 ARG A CA 1
ATOM 1445 C C . ARG A 1 180 ? 43.963 -65.399 -29.464 1.00 29.67 180 ARG A C 1
ATOM 1447 O O . ARG A 1 180 ? 43.241 -65.851 -28.585 1.00 29.67 180 ARG A O 1
ATOM 1454 N N . ASP A 1 181 ? 43.571 -64.991 -30.681 1.00 33.62 181 ASP A N 1
ATOM 1455 C CA . ASP A 1 181 ? 42.382 -65.453 -31.424 1.00 33.62 181 ASP A CA 1
ATOM 1456 C C . ASP A 1 181 ? 41.015 -64.910 -30.916 1.00 33.62 181 ASP A C 1
ATOM 1458 O O . ASP A 1 181 ? 40.796 -64.789 -29.725 1.00 33.62 181 ASP A O 1
ATOM 1462 N N . VAL A 1 182 ? 39.986 -64.549 -31.703 1.00 33.91 182 VAL A N 1
ATOM 1463 C CA . VAL A 1 182 ? 39.623 -64.780 -33.114 1.00 33.91 182 VAL A CA 1
ATOM 1464 C C . VAL A 1 182 ? 38.216 -64.158 -33.365 1.00 33.91 182 VAL A C 1
ATOM 1466 O O . VAL A 1 182 ? 37.399 -64.197 -32.452 1.00 33.91 182 VAL A O 1
ATOM 1469 N N . ARG A 1 183 ? 37.897 -63.744 -34.621 1.00 28.62 183 ARG A N 1
ATOM 1470 C CA . ARG A 1 183 ? 36.530 -63.550 -35.236 1.00 28.62 183 ARG A CA 1
ATOM 1471 C C . ARG A 1 183 ? 35.660 -62.395 -34.659 1.00 28.62 183 ARG A C 1
ATOM 1473 O O . ARG A 1 183 ? 35.684 -62.164 -33.468 1.00 28.62 183 ARG A O 1
ATOM 1480 N N . ARG A 1 184 ? 34.818 -61.608 -35.358 1.00 31.81 184 ARG A N 1
ATOM 1481 C CA . ARG A 1 184 ? 34.108 -61.512 -36.670 1.00 31.81 184 ARG A CA 1
ATOM 1482 C C . ARG A 1 184 ? 33.764 -59.998 -36.845 1.00 31.81 184 ARG A C 1
ATOM 1484 O O . ARG A 1 184 ? 33.454 -59.376 -35.840 1.00 31.81 184 ARG A O 1
ATOM 1491 N N . ALA A 1 185 ? 34.007 -59.311 -37.972 1.00 32.75 185 ALA A N 1
ATOM 1492 C CA . ALA A 1 185 ? 33.173 -59.154 -39.193 1.00 32.75 185 ALA A CA 1
ATOM 1493 C C . ALA A 1 185 ? 31.810 -58.406 -38.985 1.00 32.75 185 ALA A C 1
ATOM 1495 O O . ALA A 1 185 ? 31.277 -58.460 -37.885 1.00 32.75 185 ALA A O 1
ATOM 1496 N N . PRO A 1 186 ? 31.207 -57.748 -40.006 1.00 42.12 186 PRO A N 1
ATOM 1497 C CA . PRO A 1 186 ? 31.412 -56.327 -40.340 1.00 42.12 186 PRO A CA 1
ATOM 1498 C C . PRO A 1 186 ? 30.107 -55.493 -40.490 1.00 42.12 186 PRO A C 1
ATOM 1500 O O . PRO A 1 186 ? 28.995 -56.004 -40.404 1.00 42.12 186 PRO A O 1
ATOM 1503 N N . ALA A 1 187 ? 30.274 -54.187 -40.737 1.00 37.47 187 ALA A N 1
ATOM 1504 C CA . ALA A 1 187 ? 29.246 -53.175 -41.015 1.00 37.47 187 ALA A CA 1
ATOM 1505 C C . ALA A 1 187 ? 28.659 -53.254 -42.434 1.00 37.47 187 ALA A C 1
ATOM 1507 O O . ALA A 1 187 ? 29.443 -53.466 -43.352 1.00 37.47 187 ALA A O 1
ATOM 1508 N N . ILE A 1 188 ? 27.359 -52.956 -42.634 1.00 34.84 188 ILE A N 1
ATOM 1509 C CA . ILE A 1 188 ? 26.772 -52.578 -43.943 1.00 34.84 188 ILE A CA 1
ATOM 1510 C C . ILE A 1 188 ? 25.513 -51.673 -43.771 1.00 34.84 188 ILE A C 1
ATOM 1512 O O . ILE A 1 188 ? 24.539 -52.100 -43.166 1.00 34.84 188 ILE A O 1
ATOM 1516 N N . THR A 1 189 ? 25.562 -50.469 -44.384 1.00 33.41 189 THR A N 1
ATOM 1517 C CA . THR A 1 189 ? 24.489 -49.605 -44.984 1.00 33.41 189 THR A CA 1
ATOM 1518 C C . THR A 1 189 ? 23.289 -49.133 -44.143 1.00 33.41 189 THR A C 1
ATOM 1520 O O . THR A 1 189 ? 22.774 -49.871 -43.328 1.00 33.41 189 THR A O 1
ATOM 1523 N N . GLY A 1 190 ? 22.685 -47.957 -44.338 1.00 28.75 190 GLY A N 1
ATOM 1524 C CA . GLY A 1 190 ? 22.844 -46.895 -45.327 1.00 28.75 190 GLY A CA 1
ATOM 1525 C C . GLY A 1 190 ? 21.612 -45.965 -45.328 1.00 28.75 190 GLY A C 1
ATOM 1526 O O . GLY A 1 190 ? 20.564 -46.315 -44.800 1.00 28.75 190 GLY A O 1
ATOM 1527 N N . ARG A 1 191 ? 21.767 -44.830 -46.022 1.00 31.77 191 ARG A N 1
ATOM 1528 C CA . ARG A 1 191 ? 20.731 -43.981 -46.651 1.00 31.77 191 ARG A CA 1
ATOM 1529 C C . ARG A 1 191 ? 19.939 -42.948 -45.817 1.00 31.77 191 ARG A C 1
ATOM 1531 O O . ARG A 1 191 ? 18.922 -43.213 -45.197 1.00 31.77 191 ARG A O 1
ATOM 1538 N N . ILE A 1 192 ? 20.423 -41.717 -45.977 1.00 37.97 192 ILE A N 1
ATOM 1539 C CA . ILE A 1 192 ? 19.731 -40.438 -46.228 1.00 37.97 192 ILE A CA 1
ATOM 1540 C C . ILE A 1 192 ? 18.376 -40.491 -46.976 1.00 37.97 192 ILE A C 1
ATOM 1542 O O . ILE A 1 192 ? 18.232 -41.206 -47.967 1.00 37.97 192 ILE A O 1
ATOM 1546 N N . GLY A 1 193 ? 17.463 -39.607 -46.549 1.00 30.77 193 GLY A N 1
ATOM 1547 C CA . GLY A 1 193 ? 16.216 -39.173 -47.210 1.00 30.77 193 GLY A CA 1
ATOM 1548 C C . GLY A 1 193 ? 15.279 -38.520 -46.175 1.00 30.77 193 GLY A C 1
ATOM 1549 O O . GLY A 1 193 ? 14.684 -39.225 -45.375 1.00 30.77 193 GLY A O 1
ATOM 1550 N N . SER A 1 194 ? 15.357 -37.205 -45.937 1.00 32.22 194 SER A N 1
ATOM 1551 C CA . SER A 1 194 ? 14.654 -36.110 -46.642 1.00 32.22 194 SER A CA 1
ATOM 1552 C C . SER A 1 194 ? 13.241 -35.820 -46.108 1.00 32.22 194 SER A C 1
ATOM 1554 O O . SER A 1 194 ? 12.311 -36.560 -46.405 1.00 32.22 194 SER A O 1
ATOM 1556 N N . ALA A 1 195 ? 13.098 -34.693 -45.406 1.00 34.78 195 ALA A N 1
ATOM 1557 C CA . ALA A 1 195 ? 11.953 -33.771 -45.443 1.00 34.78 195 ALA A CA 1
ATOM 1558 C C . ALA A 1 195 ? 12.422 -32.477 -44.736 1.00 34.78 195 ALA A C 1
ATOM 1560 O O . ALA A 1 195 ? 12.851 -32.543 -43.589 1.00 34.78 195 ALA A O 1
ATOM 1561 N N . SER A 1 196 ? 12.677 -31.355 -45.424 1.00 35.19 196 SER A N 1
ATOM 1562 C CA . SER A 1 196 ? 11.691 -30.368 -45.916 1.00 35.19 196 SER A CA 1
ATOM 1563 C C . SER A 1 196 ? 10.739 -29.916 -44.802 1.00 35.19 196 SER A C 1
ATOM 1565 O O . SER A 1 196 ? 10.082 -30.755 -44.203 1.00 35.19 196 SER A O 1
ATOM 1567 N N . SER A 1 197 ? 10.548 -28.641 -44.497 1.00 35.47 197 SER A N 1
ATOM 1568 C CA . SER A 1 197 ? 11.014 -27.389 -45.087 1.00 35.47 197 SER A CA 1
ATOM 1569 C C . SER A 1 197 ? 10.550 -26.259 -44.153 1.00 35.47 197 SER A C 1
ATOM 1571 O O . SER A 1 197 ? 9.585 -26.466 -43.425 1.00 35.47 197 SER A O 1
ATOM 1573 N N . THR A 1 198 ? 11.192 -25.087 -44.268 1.00 35.81 198 THR A N 1
ATOM 1574 C CA . THR A 1 198 ?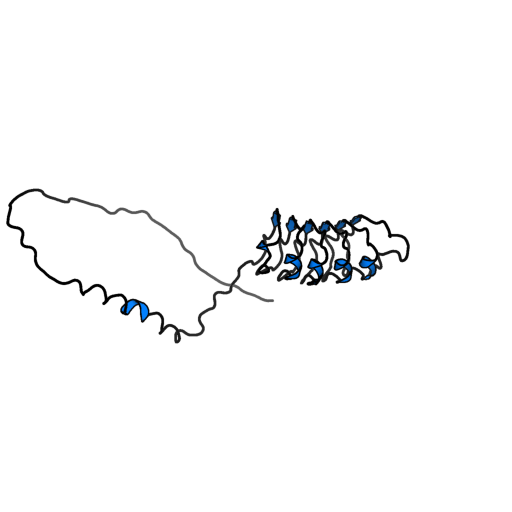 10.580 -23.730 -44.239 1.00 35.81 198 THR A CA 1
ATOM 1575 C C . THR A 1 198 ? 9.749 -23.313 -43.010 1.00 35.81 198 THR A C 1
ATOM 1577 O O . THR A 1 198 ? 8.889 -24.030 -42.535 1.00 35.81 198 THR A O 1
ATOM 1580 N N . ASP A 1 199 ? 9.838 -22.103 -42.480 1.00 34.59 199 ASP A N 1
ATOM 1581 C CA . ASP A 1 199 ? 10.463 -20.886 -42.971 1.00 34.59 199 ASP A CA 1
ATOM 1582 C C . ASP A 1 199 ? 10.625 -19.958 -41.770 1.00 34.59 199 ASP A C 1
ATOM 1584 O O . ASP A 1 199 ? 9.696 -19.778 -40.980 1.00 34.59 199 ASP A O 1
ATOM 1588 N N . GLY A 1 200 ? 11.816 -19.395 -41.628 1.00 31.56 200 GLY A N 1
ATOM 1589 C CA . GLY A 1 200 ? 12.069 -18.278 -40.740 1.00 31.56 200 GLY A CA 1
ATOM 1590 C C . GLY A 1 200 ? 12.067 -17.015 -41.580 1.00 31.56 200 GLY A C 1
ATOM 1591 O O . GLY A 1 200 ? 12.938 -16.844 -42.427 1.00 31.56 200 GLY A O 1
ATOM 1592 N N . SER A 1 201 ? 11.134 -16.109 -41.315 1.00 34.12 201 SER A N 1
ATOM 1593 C CA . SER A 1 201 ? 11.190 -14.746 -41.835 1.00 34.12 201 SER A CA 1
ATOM 1594 C C . SER A 1 201 ? 11.325 -13.765 -40.677 1.00 34.12 201 SER A C 1
ATOM 1596 O O . SER A 1 201 ? 10.417 -13.556 -39.874 1.00 34.12 201 SER A O 1
ATOM 1598 N N . ILE A 1 202 ? 12.527 -13.208 -40.624 1.00 35.25 202 ILE A N 1
ATOM 1599 C CA . ILE A 1 202 ? 13.043 -12.146 -39.773 1.00 35.25 202 ILE A CA 1
ATOM 1600 C C . ILE A 1 202 ? 12.794 -10.799 -40.485 1.00 35.25 202 ILE A C 1
ATOM 1602 O O . ILE A 1 202 ? 13.121 -10.659 -41.657 1.00 35.25 202 ILE A O 1
ATOM 1606 N N . LEU A 1 203 ? 12.292 -9.826 -39.711 1.00 32.28 203 LEU A N 1
ATOM 1607 C CA . LEU A 1 203 ? 12.448 -8.358 -39.804 1.00 32.28 203 LEU A CA 1
ATOM 1608 C C . LEU A 1 203 ? 11.880 -7.575 -41.004 1.00 32.28 203 LEU A C 1
ATOM 1610 O O . LEU A 1 203 ? 12.429 -7.616 -42.100 1.00 32.28 203 LEU A O 1
ATOM 1614 N N . HIS A 1 204 ? 10.997 -6.615 -40.694 1.00 31.53 204 HIS A N 1
ATOM 1615 C CA . HIS A 1 204 ? 11.337 -5.188 -40.837 1.00 31.53 204 HIS A CA 1
ATOM 1616 C C . HIS A 1 204 ? 10.402 -4.264 -40.026 1.00 31.53 204 HIS A C 1
ATOM 1618 O O . HIS A 1 204 ? 9.185 -4.387 -40.092 1.00 31.53 204 HIS A O 1
ATOM 1624 N N . THR A 1 205 ? 11.040 -3.389 -39.239 1.00 33.88 205 THR A N 1
ATOM 1625 C CA . THR A 1 205 ? 10.747 -1.962 -38.973 1.00 33.88 205 THR A CA 1
ATOM 1626 C C . THR A 1 205 ? 9.307 -1.437 -39.106 1.00 33.88 205 THR A C 1
ATOM 1628 O O . THR A 1 205 ? 8.740 -1.465 -40.189 1.00 33.88 205 THR A O 1
ATOM 1631 N N . ASP A 1 206 ? 8.801 -0.731 -38.090 1.00 30.25 206 ASP A N 1
ATOM 1632 C CA . ASP A 1 206 ? 8.933 0.734 -38.086 1.00 30.25 206 ASP A CA 1
A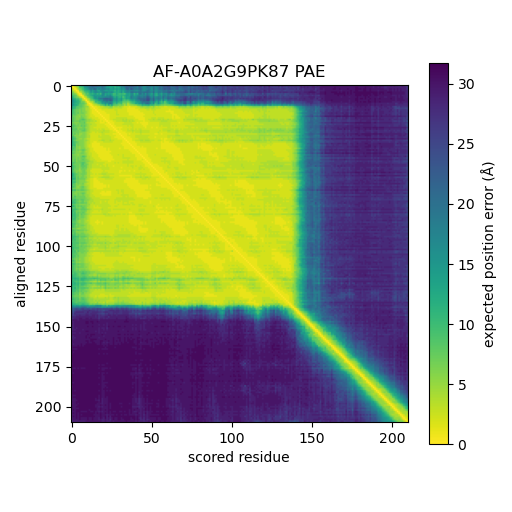TOM 1633 C C . ASP A 1 206 ? 8.519 1.356 -36.748 1.00 30.25 206 ASP A C 1
ATOM 1635 O O . ASP A 1 206 ? 7.460 1.074 -36.188 1.00 30.25 206 ASP A O 1
ATOM 1639 N N . ALA A 1 207 ? 9.382 2.240 -36.260 1.00 29.83 207 ALA A N 1
ATOM 1640 C CA . ALA A 1 207 ? 9.143 3.110 -35.128 1.00 29.83 207 ALA A CA 1
ATOM 1641 C C . ALA A 1 207 ? 8.714 4.486 -35.649 1.00 29.83 207 ALA A C 1
ATOM 1643 O O . ALA A 1 207 ? 9.412 5.106 -36.452 1.00 29.83 207 ALA A O 1
ATOM 1644 N N . ARG A 1 208 ? 7.611 5.025 -35.129 1.00 35.69 208 ARG A N 1
ATOM 1645 C CA . ARG A 1 208 ? 7.357 6.469 -35.122 1.00 35.69 208 ARG A CA 1
ATOM 1646 C C . ARG A 1 208 ? 6.766 6.858 -33.776 1.00 35.69 208 ARG A C 1
ATOM 1648 O O . ARG A 1 208 ? 5.730 6.315 -33.427 1.00 35.69 208 ARG A O 1
ATOM 1655 N N . ARG A 1 209 ? 7.459 7.813 -33.132 1.00 36.59 209 ARG A N 1
ATOM 1656 C CA . ARG A 1 209 ? 6.993 8.943 -32.292 1.00 36.59 209 ARG A CA 1
ATOM 1657 C C . ARG A 1 209 ? 5.815 8.600 -31.364 1.00 36.59 209 ARG A C 1
ATOM 1659 O O . ARG A 1 209 ? 4.754 8.240 -31.852 1.00 36.59 209 ARG A O 1
ATOM 1666 N N . TRP A 1 210 ? 5.904 8.748 -30.048 1.00 37.59 210 TRP A N 1
ATOM 1667 C CA . TRP A 1 210 ? 6.352 9.898 -29.254 1.00 37.59 210 TRP A CA 1
ATOM 1668 C C . TRP A 1 210 ? 7.017 9.435 -27.959 1.00 37.59 210 TRP A C 1
ATOM 1670 O O . TRP A 1 210 ? 6.650 8.337 -27.488 1.00 37.59 210 TRP A O 1
#

Solvent-accessible surface area (backbone atoms only — not comparable to full-atom values): 12624 Å² total; per-residue (Å²): 112,89,72,82,77,70,68,95,75,85,54,64,78,39,41,69,48,81,54,53,73,45,73,39,46,65,69,62,66,69,58,50,62,34,56,47,25,29,35,41,35,43,26,40,30,49,26,44,56,64,55,70,39,59,26,68,29,50,49,24,28,36,42,35,43,24,41,29,49,27,46,54,61,55,54,49,55,26,51,23,52,47,23,29,36,41,34,45,22,39,24,49,24,50,48,58,40,69,28,56,43,55,21,71,48,24,29,38,41,31,44,24,39,22,46,27,40,58,74,42,93,51,50,83,70,28,63,55,79,44,78,43,56,55,72,33,54,58,71,71,67,75,76,80,71,75,84,60,90,76,74,79,68,68,74,68,57,66,68,63,70,68,68,71,77,78,77,80,73,84,92,76,89,82,87,81,82,90,82,80,89,79,93,78,89,87,89,82,88,83,82,91,83,90,78,88,74,88,83,88,87,81,87,80,87,86,89,78,89,134

Mean predicted aligned error: 16.55 Å

Sequence (210 aa):
MTISFFPKDGLENVIFVNLNNNQLEHIPSEIHKLQHLEKLSINHNLLKDIPKELCVLQNLQELHLGNNKLETLPEQIGYLTNLKELHIYRNNLIGLPEGLCRLRKLRILDVAGNQIQSFPYRLNEVPLQELYCEENPLLKREPVTAIQDEEILSLKGARAAAGDRARRVTKHPVRVPGGRDVRRAPAITGRIGSASSTDGSILHTDARRW

Secondary structure (DSSP, 8-state):
-----S-SSS-TT--EEE--SS--S---GGGGG-TT--EEE--SS------TTGGG-TT--EEE--SS------GGGGG-TT--EEE--SS--S---GGGGG-TT--EEE--SS------TTGGGS--SEEE-TTS-TT-------S-TTSTTSSSGGGTTTSSTTS-S---PPP-----------------------------------

Organism: Aquarana catesbeiana (NCBI:txid8400)

Foldseek 3Di:
DDPPPDDPDDQQQDQEDAQDQDADQADDLCCLSNLNHQYYAHAQYAHQAHDLSPLCNCNHAYDHHHNYAHAAYDLSVLSNQNHAEDHHDQYAHQEYHPSVLNNQNHAYDAHHQYAHQDYDPNPVSHNYVYYHHHNYNHPPPPPPPPPDPPPPPPVVVVVVVVVPPVPPDDDDDDDDDDDDDDDDDDDDDDDDDDDDDDDDDDDDDDDDDD